Protein AF-A0A9X3KTQ0-F1 (afdb_monomer_lite)

Radius of gyration: 28.15 Å; chains: 1; bounding box: 72×43×71 Å

pLDDT: mean 83.78, std 11.02, range [51.75, 97.25]

Sequence (301 aa):
MWFRATLFSMAGVVTALLAVALSPYIPQELPTKIGADAVDKILGIIASSMLTVTTFSLSTMVSAYSAATTNVTPRATKLVMEDSTTQNVLATFVGSFLFSLVGIIALTTGAYGDRGRLILFVVTIGVIVLIIVTLLRWIDHLSRLGRVTETTERVERTTVEALTAWVETPNLGGHRLLEGDPRLGEPNAPIHQNEVGYVQHVDATLLSEIAEEFDFDIFIVAIAGKLVAPNTPLAWVNGEVHDNVYERIASAFTIGNVRSFDQDPRFGAAVLSEIASRALSPAINDPGTAIDVISRAIRVL

Secondary structure (DSSP, 8-state):
-HHHHHHHHHHHHHHHHHHHHHGGGS-TTS-TTS-HHHHHHHHHHHHHHHHHHHHHHHHHHHHHHHHHHHHS-HHHHHHHHT-HHHHHHHHHHHHHHHHHHHHHHHHHTTTTHHHHHHHHHHHHHHHHHHHHHHHHHHHHHHHHTT-HHHHHHHHHHHHHHHHHHHHHSGGGGSPPPPTT-GGGSSSEEEE--S--EEEEEE-HHHHHHHHHHHT--EEE---TT-EE-TTS-SEEEEB---HHHHHHHHHTEEEESS--SSS-HHHHHHHHHHHHHHHTSTTT--HHHHHHHHHHHHHH-

InterPro domains:
  IPR018723 Protein of unknown function DUF2254, membrane [PF10011] (1-301)

Foldseek 3Di:
DVPVLVVLLVVLVVLLVVLLVCLVVDDPPPPLPPDLVPLLVLLVVLLVVLVVVLVVLVVLLVVLLVLLVQLAPPVLSVLLVPDPLSSVLSSLSSSSNSSSVSNNVCSVVCSQPSSSSVSSVVVSVVSVVVNVVSVVSSVVVSVVRNPLVVSLVSLLVLLLQLVVCCVVCPPVVDDDDDDVDVLPDPPKDFQFDADWAFFAAAQVVLVVVLCVVVVKDKAAPHFQGDTGHRPRGRIIIRDDDDPVSSVSNNVSTDGDRDGDSNNCSVVSLVSLVRSLVSCCDPVNNHNVSNVVSVVSVVVSD

Organism: NCBI:txid1183413

Structure (mmCIF, N/CA/C/O backbone):
data_AF-A0A9X3KTQ0-F1
#
_entry.id   AF-A0A9X3KTQ0-F1
#
loop_
_atom_site.group_PDB
_atom_site.id
_atom_site.type_symbol
_atom_site.label_atom_id
_atom_site.label_alt_id
_atom_site.label_comp_id
_atom_site.label_asym_id
_atom_site.label_entity_id
_atom_site.label_seq_id
_atom_site.pdbx_PDB_ins_code
_atom_site.Cartn_x
_atom_site.Cartn_y
_atom_site.Cartn_z
_atom_site.occupancy
_atom_site.B_iso_or_equiv
_atom_site.auth_seq_id
_atom_site.auth_comp_id
_atom_site.auth_asym_id
_atom_site.auth_atom_id
_atom_site.pdbx_PDB_model_num
ATOM 1 N N . MET A 1 1 ? -6.094 8.539 4.943 1.00 51.75 1 MET A N 1
ATOM 2 C CA . MET A 1 1 ? -6.150 8.350 6.411 1.00 51.75 1 MET A CA 1
ATOM 3 C C . MET A 1 1 ? -7.254 9.194 7.048 1.00 51.75 1 MET A C 1
ATOM 5 O O . MET A 1 1 ? -8.274 8.639 7.426 1.00 51.75 1 MET A O 1
ATOM 9 N N . TRP A 1 2 ? -7.132 10.524 7.088 1.00 59.97 2 TRP A N 1
ATOM 10 C CA . TRP A 1 2 ? -8.090 11.397 7.791 1.00 59.97 2 TRP A CA 1
ATOM 11 C C . TRP A 1 2 ? -9.484 11.477 7.159 1.00 59.97 2 TRP A C 1
ATOM 13 O O . TRP A 1 2 ? -10.463 11.587 7.878 1.00 59.97 2 TRP A O 1
ATOM 23 N N . PHE A 1 3 ? -9.607 11.335 5.837 1.00 63.97 3 PHE A N 1
ATOM 24 C CA . PHE A 1 3 ? -10.897 11.478 5.152 1.00 63.97 3 PHE A CA 1
ATOM 25 C C . PHE A 1 3 ? -11.965 10.470 5.617 1.00 63.97 3 PHE A C 1
ATOM 27 O O . PHE A 1 3 ? -13.070 10.867 5.976 1.00 63.97 3 PHE A O 1
ATOM 34 N N . ARG A 1 4 ? -11.632 9.170 5.678 1.00 65.56 4 ARG A N 1
ATOM 35 C CA . ARG A 1 4 ? -12.569 8.126 6.141 1.00 65.56 4 ARG A CA 1
ATOM 36 C C . ARG A 1 4 ? -12.898 8.284 7.625 1.00 65.56 4 ARG A C 1
ATOM 38 O O . ARG A 1 4 ? -14.057 8.155 8.006 1.00 65.56 4 ARG A O 1
ATOM 45 N N . ALA A 1 5 ? -11.900 8.617 8.446 1.00 65.31 5 ALA A N 1
ATOM 46 C CA . ALA A 1 5 ? -12.102 8.835 9.874 1.00 65.31 5 ALA A CA 1
ATOM 47 C C . ALA A 1 5 ? -13.020 10.031 10.160 1.00 65.31 5 ALA A C 1
ATOM 49 O O . ALA A 1 5 ? -13.936 9.930 10.980 1.00 65.31 5 ALA A O 1
ATOM 50 N N . THR A 1 6 ? -12.831 11.126 9.425 1.00 71.75 6 THR A N 1
ATOM 51 C CA . THR A 1 6 ? -13.713 12.292 9.467 1.00 71.75 6 THR A CA 1
ATOM 52 C C . THR A 1 6 ? -15.115 11.941 8.980 1.00 71.75 6 THR A C 1
ATOM 54 O O . THR A 1 6 ? -16.079 12.346 9.617 1.00 71.75 6 THR A O 1
ATOM 57 N N . LEU A 1 7 ? -15.259 11.136 7.920 1.00 75.88 7 LEU A N 1
ATOM 58 C CA . LEU A 1 7 ? -16.566 10.733 7.391 1.00 75.88 7 LEU A CA 1
ATOM 59 C C . LEU A 1 7 ? -17.387 9.922 8.407 1.00 75.88 7 LEU A C 1
ATOM 61 O O . LEU A 1 7 ? -18.551 10.240 8.637 1.00 75.88 7 LEU A O 1
ATOM 65 N N . PHE A 1 8 ? -16.789 8.920 9.057 1.00 68.94 8 PHE A N 1
ATOM 66 C CA . PHE A 1 8 ? -17.471 8.129 10.093 1.00 68.94 8 PHE A CA 1
ATOM 67 C C . PHE A 1 8 ? -17.773 8.945 11.353 1.00 68.94 8 PHE A C 1
ATOM 69 O O . PHE A 1 8 ? -18.857 8.826 11.924 1.00 68.94 8 PHE A O 1
ATOM 76 N N . SER A 1 9 ? -16.851 9.820 11.758 1.00 70.06 9 SER A N 1
ATOM 77 C CA . SER A 1 9 ? -17.078 10.748 12.871 1.00 70.06 9 SER A CA 1
ATOM 78 C C . SER A 1 9 ? -18.250 11.686 12.579 1.00 70.06 9 SER A C 1
ATOM 80 O O . SER A 1 9 ? -19.134 11.876 13.413 1.00 70.06 9 SER A O 1
ATOM 82 N N . MET A 1 10 ? -18.299 12.213 11.356 1.00 78.06 10 MET A N 1
ATOM 83 C CA . MET A 1 10 ? -19.380 13.063 10.879 1.00 78.06 10 MET A CA 1
ATOM 84 C C . MET A 1 10 ? -20.697 12.289 10.788 1.00 78.06 10 MET A C 1
ATOM 86 O O . MET A 1 10 ? -21.726 12.826 11.176 1.00 78.06 10 MET A O 1
ATOM 90 N N . ALA A 1 11 ? -20.683 11.015 10.383 1.00 77.44 11 ALA A N 1
ATOM 91 C CA . ALA A 1 11 ? -21.868 10.157 10.404 1.00 77.44 11 ALA A CA 1
ATOM 92 C C . ALA A 1 11 ? -22.425 9.962 11.826 1.00 77.44 11 ALA A C 1
ATOM 94 O O . ALA A 1 11 ? -23.640 10.005 12.012 1.00 77.44 11 ALA A O 1
ATOM 95 N N . GLY A 1 12 ? -21.565 9.819 12.841 1.00 71.69 12 GLY A N 1
ATOM 96 C CA . GLY A 1 12 ? -21.983 9.775 14.248 1.00 71.69 12 GLY A CA 1
ATOM 97 C C . GLY A 1 12 ? -22.672 11.068 14.699 1.00 71.69 12 GLY A C 1
ATOM 98 O O . GLY A 1 12 ? -23.753 11.026 15.290 1.00 71.69 12 GLY A O 1
ATOM 99 N N . VAL A 1 13 ? -22.100 12.222 14.343 1.00 75.38 13 VAL A N 1
ATOM 100 C CA . VAL A 1 13 ? -22.697 13.544 14.612 1.00 75.38 13 VAL A CA 1
ATOM 101 C C . VAL A 1 13 ? -24.029 13.712 13.877 1.00 75.38 13 VAL A C 1
ATOM 103 O O . VAL A 1 13 ? -25.019 14.121 14.479 1.00 75.38 13 VAL A O 1
ATOM 106 N N . VAL A 1 14 ? -24.084 13.349 12.595 1.00 81.44 14 VAL A N 1
ATOM 107 C CA . VAL A 1 14 ? -25.306 13.391 11.779 1.00 81.44 14 VAL A CA 1
ATOM 108 C C . VAL A 1 14 ? -26.381 12.488 12.373 1.00 81.44 14 VAL A C 1
ATOM 110 O O . VAL A 1 14 ? -27.530 12.902 12.452 1.00 81.44 14 VAL A O 1
ATOM 113 N N . THR A 1 15 ? -26.025 11.298 12.855 1.00 75.19 15 THR A N 1
ATOM 114 C CA . THR A 1 15 ? -26.971 10.374 13.500 1.00 75.19 15 THR A CA 1
ATOM 115 C C . THR A 1 15 ? -27.573 10.987 14.767 1.00 75.19 15 THR A C 1
ATOM 117 O O . THR A 1 15 ? -28.784 10.904 14.966 1.00 75.19 15 THR A O 1
ATOM 120 N N . ALA A 1 16 ? -26.765 11.666 15.592 1.00 69.94 16 ALA A N 1
ATOM 121 C CA . ALA A 1 16 ? -27.270 12.406 16.750 1.00 69.94 16 ALA A CA 1
ATOM 122 C C . ALA A 1 16 ? -28.214 13.548 16.324 1.00 69.94 16 ALA A C 1
ATOM 124 O O . ALA A 1 16 ? -29.327 13.667 16.826 1.00 69.94 16 ALA A O 1
ATOM 125 N N . LEU A 1 17 ? -27.823 14.362 15.345 1.00 76.06 17 LEU A N 1
ATOM 126 C CA . LEU A 1 17 ? -28.655 15.478 14.879 1.00 76.06 17 LEU A CA 1
ATOM 127 C C . LEU A 1 17 ? -29.957 15.010 14.206 1.00 76.06 17 LEU A C 1
ATOM 129 O O . LEU A 1 17 ? -31.007 15.621 14.398 1.00 76.06 17 LEU A O 1
ATOM 133 N N . LEU A 1 18 ? -29.924 13.900 13.467 1.00 77.00 18 LEU A N 1
ATOM 134 C CA . LEU A 1 18 ? -31.110 13.288 12.867 1.00 77.00 18 LEU A CA 1
ATOM 135 C C . LEU A 1 18 ? -32.093 12.799 13.930 1.00 77.00 18 LEU A C 1
ATOM 137 O O . LEU A 1 18 ? -33.297 12.965 13.752 1.00 77.00 18 LEU A O 1
ATOM 141 N N . ALA A 1 19 ? -31.609 12.258 15.049 1.00 70.38 19 ALA A N 1
ATOM 142 C CA . ALA A 1 19 ? -32.474 11.875 16.160 1.00 70.38 19 ALA A CA 1
ATOM 143 C C . ALA A 1 19 ? -33.221 13.088 16.756 1.00 70.38 19 ALA A C 1
ATOM 145 O O . ALA A 1 19 ? -34.379 12.958 17.153 1.00 70.38 19 ALA A O 1
ATOM 146 N N . VAL A 1 20 ? -32.613 14.282 16.752 1.00 68.12 20 VAL A N 1
ATOM 147 C CA . VAL A 1 20 ? -33.306 15.534 17.113 1.00 68.12 20 VAL A CA 1
ATOM 148 C C . VAL A 1 20 ? -34.370 15.882 16.066 1.00 68.12 20 VAL A C 1
ATOM 150 O O . VAL A 1 20 ? -35.518 16.150 16.416 1.00 68.12 20 VAL A O 1
ATOM 153 N N . ALA A 1 21 ? -34.018 15.829 14.779 1.00 73.75 21 ALA A N 1
ATOM 154 C CA . ALA A 1 21 ? -34.906 16.215 13.679 1.00 73.75 21 ALA A CA 1
ATOM 155 C C . ALA A 1 21 ? -36.113 15.275 13.483 1.00 73.75 21 ALA A C 1
ATOM 157 O O . ALA A 1 21 ? -37.181 15.724 13.071 1.00 73.75 21 ALA A O 1
ATOM 158 N N . LEU A 1 22 ? -35.962 13.980 13.780 1.00 72.88 22 LEU A N 1
ATOM 159 C CA . LEU A 1 22 ? -37.006 12.954 13.640 1.00 72.88 22 LEU A CA 1
ATOM 160 C C . LEU A 1 22 ? -37.952 12.870 14.851 1.00 72.88 22 LEU A C 1
ATOM 162 O O . LEU A 1 22 ? -39.021 12.269 14.746 1.00 72.88 22 LEU A O 1
ATOM 166 N N . SER A 1 23 ? -37.603 13.512 15.972 1.00 67.94 23 SER A N 1
ATOM 167 C CA . SER A 1 23 ? -38.414 13.577 17.201 1.00 67.94 23 SER A CA 1
ATOM 168 C C . SER A 1 23 ? -39.903 13.949 16.982 1.00 67.94 23 SER A C 1
ATOM 170 O O . SER A 1 23 ? -40.767 13.317 17.601 1.00 67.94 23 SER A O 1
ATOM 172 N N . PRO A 1 24 ? -40.270 14.892 16.082 1.00 70.25 24 PRO A N 1
ATOM 173 C CA . PRO A 1 24 ? -41.666 15.300 15.877 1.00 70.25 24 PRO A CA 1
ATOM 174 C C . PRO A 1 24 ? -42.575 14.227 15.257 1.00 70.25 24 PRO A C 1
ATOM 176 O O . PRO A 1 24 ? -43.785 14.264 15.479 1.00 70.25 24 PRO A O 1
ATOM 179 N N . TYR A 1 25 ? -42.015 13.274 14.504 1.00 71.56 25 TYR A N 1
ATOM 180 C CA . TYR A 1 25 ? -42.774 12.289 13.718 1.00 71.56 25 TYR A CA 1
ATOM 181 C C . TYR A 1 25 ? -43.171 11.030 14.508 1.00 71.56 25 TYR A C 1
ATOM 183 O O . TYR A 1 25 ? -43.823 10.140 13.964 1.00 71.56 25 TYR A O 1
ATOM 191 N N . ILE A 1 26 ? -42.793 10.932 15.787 1.00 63.41 26 ILE A N 1
ATOM 192 C CA . ILE A 1 26 ? -43.015 9.730 16.603 1.00 63.41 26 ILE A CA 1
ATOM 193 C C . ILE A 1 26 ? -44.370 9.788 17.338 1.00 63.41 26 ILE A C 1
ATOM 195 O O . ILE A 1 26 ? -44.669 10.825 17.950 1.00 63.41 26 ILE A O 1
ATOM 199 N N . PRO A 1 27 ? -45.166 8.692 17.334 1.00 63.12 27 PRO A N 1
ATOM 200 C CA . PRO A 1 27 ? -46.439 8.587 18.055 1.00 63.12 27 PRO A CA 1
ATOM 201 C C . PRO A 1 27 ? -46.310 8.832 19.567 1.00 63.12 27 PRO A C 1
ATOM 203 O O . PRO A 1 27 ? -45.312 8.467 20.186 1.00 63.12 27 PRO A O 1
ATOM 206 N N . GLN A 1 28 ? -47.341 9.423 20.177 1.00 57.09 28 GLN A N 1
ATOM 207 C CA . GLN A 1 28 ? -47.334 9.866 21.582 1.00 57.09 28 GLN A CA 1
ATOM 208 C C . GLN A 1 28 ? -47.451 8.733 22.624 1.00 57.09 28 GLN A C 1
ATOM 210 O O . GLN A 1 28 ? -47.296 8.999 23.811 1.00 57.09 28 GLN A O 1
ATOM 215 N N . GLU A 1 29 ? -47.696 7.486 22.210 1.00 58.72 29 GLU A N 1
ATOM 216 C CA . GLU A 1 29 ? -48.033 6.374 23.121 1.00 58.72 29 GLU A CA 1
ATOM 217 C C . GLU A 1 29 ? -46.827 5.585 23.665 1.00 58.72 29 GLU A C 1
ATOM 219 O O . GLU A 1 29 ? -46.990 4.629 24.423 1.00 58.72 29 GLU A O 1
ATOM 224 N N . LEU A 1 30 ? -45.598 5.969 23.309 1.00 58.94 30 LEU A N 1
ATOM 225 C CA . LEU A 1 30 ? -44.395 5.301 23.811 1.00 58.94 30 LEU A CA 1
ATOM 226 C C . LEU A 1 30 ? -44.037 5.770 25.235 1.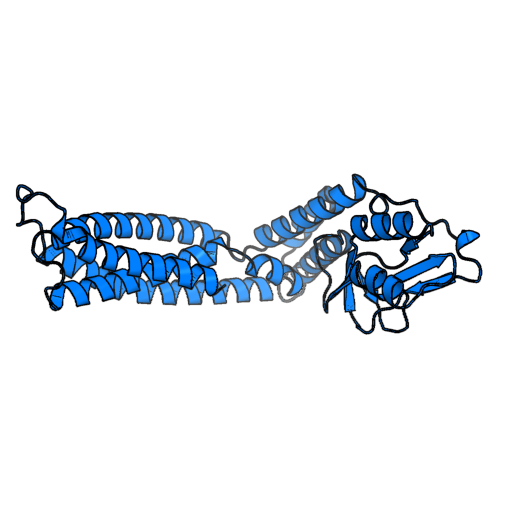00 58.94 30 LEU A C 1
ATOM 228 O O . LEU A 1 30 ? -44.129 6.966 25.520 1.00 58.94 30 LEU A O 1
ATOM 232 N N . PRO A 1 31 ? -43.584 4.871 26.136 1.00 54.84 31 PRO A N 1
ATOM 233 C CA . PRO A 1 31 ? -43.307 5.215 27.529 1.00 54.84 31 PRO A CA 1
ATOM 234 C C . PRO A 1 31 ? -42.218 6.296 27.648 1.00 54.84 31 PRO A C 1
ATOM 236 O O . PRO A 1 31 ? -41.025 6.030 27.521 1.00 54.84 31 PRO A O 1
ATOM 239 N N . THR A 1 32 ? -42.629 7.524 27.957 1.00 55.03 32 THR A N 1
ATOM 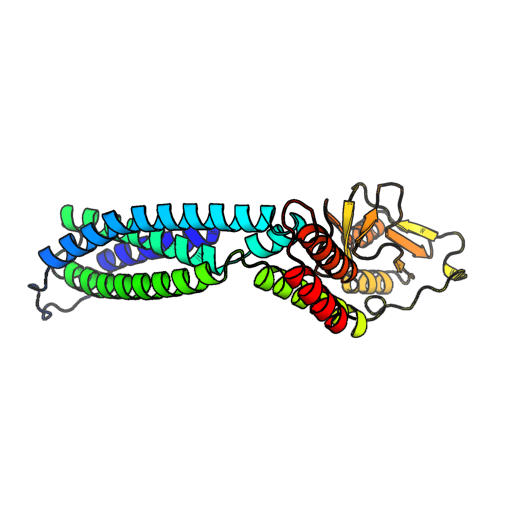240 C CA . THR A 1 32 ? -41.786 8.730 28.080 1.00 55.03 32 THR A CA 1
ATOM 241 C C . THR A 1 32 ? -40.874 8.745 29.312 1.00 55.03 32 THR A C 1
ATOM 243 O O . THR A 1 32 ? -40.026 9.621 29.447 1.00 55.03 32 THR A O 1
ATOM 246 N N . LYS A 1 33 ? -40.998 7.761 30.213 1.00 55.44 33 LYS A N 1
ATOM 247 C CA . LYS A 1 33 ? -40.193 7.649 31.444 1.00 55.44 33 LYS A CA 1
ATOM 248 C C . LYS A 1 33 ? -38.932 6.789 31.316 1.00 55.44 33 LYS A C 1
ATOM 250 O O . LYS A 1 33 ? -38.277 6.526 32.324 1.00 55.44 33 LYS A O 1
ATOM 255 N N . ILE A 1 34 ? -38.565 6.341 30.116 1.00 57.19 34 ILE A N 1
ATOM 256 C CA . ILE A 1 34 ? -37.346 5.543 29.943 1.00 57.19 34 ILE A CA 1
ATOM 257 C C . ILE A 1 34 ? -36.114 6.459 30.010 1.00 57.19 34 ILE A C 1
ATOM 259 O O . ILE A 1 34 ? -35.699 7.068 29.031 1.00 57.19 34 ILE A O 1
ATOM 263 N N . GLY A 1 35 ? -35.525 6.531 31.206 1.00 59.94 35 GLY A N 1
ATOM 264 C CA . GLY A 1 35 ? -34.074 6.540 31.385 1.00 59.94 35 GLY A CA 1
ATOM 265 C C . GLY A 1 35 ? -33.290 7.768 30.923 1.00 59.94 35 GLY A C 1
ATOM 266 O O . GLY A 1 35 ? -32.121 7.596 30.606 1.00 59.94 35 GLY A O 1
ATOM 267 N N . ALA A 1 36 ? -33.852 8.982 30.912 1.00 64.00 36 ALA A N 1
ATOM 268 C CA . ALA A 1 36 ? -33.088 10.203 30.597 1.00 64.00 36 ALA A CA 1
ATOM 269 C C . ALA A 1 36 ? -31.791 10.313 31.430 1.00 64.00 36 ALA A C 1
ATOM 271 O O . ALA A 1 36 ? -30.711 10.505 30.876 1.00 64.00 36 ALA A O 1
ATOM 272 N N . ASP A 1 37 ? -31.893 10.055 32.738 1.00 70.50 37 ASP A N 1
ATOM 273 C CA . ASP A 1 37 ? -30.747 10.029 33.657 1.00 70.50 37 ASP A CA 1
ATOM 274 C C . ASP A 1 37 ? -29.777 8.873 33.372 1.00 70.50 37 ASP A C 1
ATOM 276 O O . ASP A 1 37 ? -28.591 8.955 33.685 1.00 70.50 37 ASP A O 1
ATOM 280 N N . ALA A 1 38 ? -30.268 7.768 32.805 1.00 79.25 38 ALA A N 1
ATOM 281 C CA . ALA A 1 38 ? -29.432 6.636 32.422 1.00 79.25 38 ALA A CA 1
ATOM 282 C C . ALA A 1 38 ? -28.668 6.931 31.123 1.00 79.25 38 ALA A C 1
ATOM 284 O O . ALA A 1 38 ? -27.477 6.646 31.054 1.00 79.25 38 ALA A O 1
ATOM 285 N N . VAL A 1 39 ? -29.322 7.541 30.126 1.00 81.94 39 VAL A N 1
ATOM 286 C CA . VAL A 1 39 ? -28.696 7.957 28.860 1.00 81.94 39 VAL A CA 1
ATOM 287 C C . VAL A 1 39 ? -27.581 8.957 29.128 1.00 81.94 39 VAL A C 1
ATOM 289 O O . VAL A 1 39 ? -26.474 8.752 28.645 1.00 81.94 39 VAL A O 1
ATOM 292 N N . ASP A 1 40 ? -27.846 9.996 29.921 1.00 83.62 40 ASP A N 1
ATOM 293 C CA . ASP A 1 40 ? -26.855 11.030 30.232 1.00 83.62 40 ASP A CA 1
ATOM 294 C C . ASP A 1 40 ? -25.602 10.435 30.898 1.00 83.62 40 ASP A C 1
ATOM 296 O O . ASP A 1 40 ? -24.479 10.631 30.429 1.00 83.62 40 ASP A O 1
ATOM 300 N N . LYS A 1 41 ? -25.793 9.578 31.912 1.00 87.19 41 LYS A N 1
ATOM 301 C CA . LYS A 1 41 ? -24.690 8.850 32.563 1.00 87.19 41 LYS A CA 1
ATOM 302 C C . LYS A 1 41 ? -23.912 7.975 31.583 1.00 87.19 41 LYS A C 1
ATOM 304 O O . LYS A 1 41 ? -22.683 7.973 31.612 1.00 87.19 41 LYS A O 1
ATOM 309 N N . ILE A 1 42 ? -24.605 7.230 30.723 1.00 90.06 42 ILE A N 1
ATOM 310 C CA . ILE A 1 42 ? -23.973 6.350 29.735 1.00 90.06 42 ILE A CA 1
ATOM 311 C C . ILE A 1 42 ? -23.166 7.168 28.722 1.00 90.06 42 ILE A C 1
ATOM 313 O O . ILE A 1 42 ? -22.007 6.842 28.472 1.00 90.06 42 ILE A O 1
ATOM 317 N N . LEU A 1 43 ? -23.734 8.244 28.169 1.00 89.50 43 LEU A N 1
ATOM 318 C CA . LEU A 1 43 ? -23.022 9.126 27.245 1.00 89.50 43 LEU A CA 1
ATOM 319 C C . LEU A 1 43 ? -21.801 9.757 27.923 1.00 89.50 43 LEU A C 1
ATOM 321 O O . LEU A 1 43 ? -20.743 9.817 27.306 1.00 89.50 43 LEU A O 1
ATOM 325 N N . GLY A 1 44 ? -21.896 10.150 29.198 1.00 90.25 44 GLY A N 1
ATOM 326 C CA . GLY A 1 44 ? -20.754 10.647 29.973 1.00 90.25 44 GLY A CA 1
ATOM 327 C C . GLY A 1 44 ? -19.630 9.613 30.134 1.00 90.25 44 GLY A C 1
ATOM 328 O O . GLY A 1 44 ? -18.447 9.935 29.973 1.00 90.25 44 GLY A O 1
ATOM 329 N N . ILE A 1 45 ? -19.981 8.347 30.386 1.00 92.19 45 ILE A N 1
ATOM 330 C CA . ILE A 1 45 ? -19.013 7.239 30.445 1.00 92.19 45 ILE A CA 1
ATOM 331 C C . ILE A 1 45 ? -18.358 7.024 29.075 1.00 92.19 45 ILE A C 1
ATOM 333 O O . ILE A 1 45 ? -17.139 6.874 28.997 1.00 92.19 45 ILE A O 1
ATOM 337 N N . ILE A 1 46 ? -19.128 7.046 27.984 1.00 92.00 46 ILE A N 1
ATOM 338 C CA . ILE A 1 46 ? -18.585 6.891 26.626 1.00 92.00 46 ILE A CA 1
ATOM 339 C C . ILE A 1 46 ? -17.665 8.072 26.284 1.00 92.00 46 ILE A C 1
ATOM 341 O O . ILE A 1 46 ? -16.541 7.852 25.843 1.00 92.00 46 ILE A O 1
ATOM 345 N N . ALA A 1 47 ? -18.078 9.313 26.549 1.00 90.38 47 ALA A N 1
ATOM 346 C CA . ALA A 1 47 ? -17.273 10.500 26.264 1.00 90.38 47 ALA A CA 1
ATOM 347 C C . ALA A 1 47 ? -15.930 10.490 27.020 1.00 90.38 47 ALA A C 1
ATOM 349 O O . ALA A 1 47 ? -14.880 10.753 26.438 1.00 90.38 47 ALA A O 1
ATOM 350 N N . SER A 1 48 ? -15.930 10.140 28.307 1.00 91.31 48 SER A N 1
ATOM 351 C CA . SER A 1 48 ? -14.686 10.071 29.088 1.00 91.31 48 SER A CA 1
ATOM 352 C C . SER A 1 48 ? -13.788 8.900 28.670 1.00 91.31 48 SER A C 1
ATOM 354 O O . SER A 1 48 ? -12.586 9.081 28.484 1.00 91.31 48 SER A O 1
ATOM 356 N N . SER A 1 49 ? -14.357 7.708 28.467 1.00 93.38 49 SER A N 1
ATOM 357 C CA . SER A 1 49 ? -13.582 6.504 28.139 1.00 93.38 49 SER A CA 1
ATOM 358 C C . SER A 1 49 ? -13.046 6.491 26.705 1.00 93.38 49 SER A C 1
ATOM 360 O O . SER A 1 49 ? -11.902 6.088 26.488 1.00 93.38 49 SER A O 1
ATOM 362 N N . MET A 1 50 ? -13.821 6.950 25.716 1.00 90.88 50 MET A N 1
ATOM 363 C CA . MET A 1 50 ? -13.437 6.847 24.304 1.00 90.88 50 MET A CA 1
ATOM 364 C C . MET A 1 50 ? -12.248 7.731 23.948 1.00 90.88 50 MET A C 1
ATOM 366 O O . MET A 1 50 ? -11.435 7.331 23.114 1.00 90.88 50 MET A O 1
ATOM 370 N N . LEU A 1 51 ? -12.074 8.882 24.604 1.00 86.38 51 LEU A N 1
ATOM 371 C CA . LEU A 1 51 ? -10.885 9.710 24.402 1.00 86.38 51 LEU A CA 1
ATOM 372 C C . LEU A 1 51 ? -9.614 8.991 24.886 1.00 86.38 51 LEU A C 1
ATOM 374 O O . LEU A 1 51 ? -8.601 8.963 24.181 1.00 86.38 51 LEU A O 1
ATOM 378 N N . THR A 1 52 ? -9.682 8.342 26.054 1.00 89.88 52 THR A N 1
ATOM 379 C CA . THR A 1 52 ? -8.585 7.527 26.593 1.00 89.88 52 THR A CA 1
ATOM 380 C C . THR A 1 52 ? -8.293 6.321 25.702 1.00 89.88 52 THR A C 1
ATOM 382 O O . THR A 1 52 ? -7.137 6.102 25.344 1.00 89.88 52 THR A O 1
ATOM 385 N N . VAL A 1 53 ? -9.320 5.573 25.282 1.00 89.69 53 VAL A N 1
ATOM 386 C CA . VAL A 1 53 ? -9.166 4.403 24.397 1.00 89.69 53 VAL A CA 1
ATOM 387 C C . VAL A 1 53 ? -8.592 4.807 23.039 1.00 89.69 53 VAL A C 1
ATOM 389 O O . VAL A 1 53 ? -7.711 4.120 22.525 1.00 89.69 53 VAL A O 1
ATOM 392 N N . THR A 1 54 ? -9.021 5.940 22.478 1.00 88.62 54 THR A N 1
ATOM 393 C CA . THR A 1 54 ? -8.464 6.491 21.232 1.00 88.62 54 THR A CA 1
ATOM 394 C C . THR A 1 54 ? -6.984 6.819 21.395 1.00 88.62 54 THR A C 1
ATOM 396 O O . THR A 1 54 ? -6.172 6.428 20.559 1.00 88.62 54 THR A O 1
ATOM 399 N N . THR A 1 55 ? -6.620 7.500 22.485 1.00 87.94 55 THR A N 1
ATOM 400 C CA . THR A 1 55 ? -5.230 7.890 22.765 1.00 87.94 55 THR A CA 1
ATOM 401 C C . THR A 1 55 ? -4.338 6.665 22.949 1.00 87.94 55 THR A C 1
ATOM 403 O O . THR A 1 55 ? -3.270 6.581 22.342 1.00 87.94 55 THR A O 1
ATOM 406 N N . PHE A 1 56 ? -4.796 5.685 23.734 1.00 88.69 56 PHE A N 1
ATOM 407 C CA . PHE A 1 56 ? -4.118 4.402 23.896 1.00 88.69 56 PHE A CA 1
ATOM 408 C C . PHE A 1 56 ? -3.939 3.702 22.544 1.00 88.69 56 PHE A C 1
ATOM 410 O O . PHE A 1 56 ? -2.821 3.353 22.188 1.00 88.69 56 PHE A O 1
ATOM 417 N N . SER A 1 57 ? -5.005 3.585 21.750 1.00 87.31 57 SER A N 1
ATOM 418 C CA . SER A 1 57 ? -4.977 2.905 20.449 1.00 87.31 57 SER A CA 1
ATOM 419 C C . SER A 1 57 ? -4.032 3.579 19.452 1.00 87.31 57 SER A C 1
ATOM 421 O O . SER A 1 57 ? -3.283 2.895 18.756 1.00 87.31 57 SER A O 1
ATOM 423 N N . LEU A 1 58 ? -4.014 4.916 19.405 1.00 84.38 58 LEU A N 1
ATOM 424 C CA . LEU A 1 58 ? -3.081 5.669 18.567 1.00 84.38 58 LEU A CA 1
ATOM 425 C C . LEU A 1 58 ? -1.630 5.445 19.013 1.00 84.38 58 LEU A C 1
ATOM 427 O O . LEU A 1 58 ? -0.768 5.197 18.174 1.00 84.38 58 LEU A O 1
ATOM 431 N N . SER A 1 59 ? -1.371 5.480 20.323 1.00 83.94 59 SER A N 1
ATOM 432 C CA . SER A 1 59 ? -0.047 5.199 20.885 1.00 83.94 59 SER A CA 1
ATOM 433 C C . SER A 1 59 ? 0.421 3.783 20.534 1.00 83.94 59 SER A C 1
ATOM 435 O O . SER A 1 59 ? 1.509 3.612 19.988 1.00 83.94 59 SER A O 1
ATOM 437 N N . THR A 1 60 ? -0.430 2.769 20.738 1.00 82.75 60 THR A N 1
ATOM 438 C CA . THR A 1 60 ? -0.108 1.376 20.400 1.00 82.75 60 THR A CA 1
ATOM 439 C C . THR A 1 60 ? 0.155 1.196 18.907 1.00 82.75 60 THR A C 1
ATOM 441 O O . THR A 1 60 ? 1.096 0.497 18.545 1.00 82.75 60 THR A O 1
ATOM 444 N N . MET A 1 61 ? -0.609 1.857 18.033 1.00 79.88 61 MET A N 1
ATOM 445 C CA . MET A 1 61 ? -0.359 1.834 16.589 1.00 79.88 61 MET A CA 1
ATOM 446 C C . MET A 1 61 ? 1.015 2.409 16.237 1.00 79.88 61 MET A C 1
ATOM 448 O O . MET A 1 61 ? 1.767 1.788 15.490 1.00 79.88 61 MET A O 1
ATOM 452 N N . VAL A 1 62 ? 1.364 3.575 16.788 1.00 79.50 62 VAL A N 1
ATOM 453 C CA . VAL A 1 62 ? 2.675 4.200 16.560 1.00 79.50 62 VAL A CA 1
ATOM 454 C C . VAL A 1 62 ? 3.795 3.289 17.066 1.00 79.50 62 VAL A C 1
ATOM 456 O O . VAL A 1 62 ? 4.785 3.091 16.361 1.00 79.50 62 VAL A O 1
ATOM 459 N N . SER A 1 63 ? 3.631 2.674 18.241 1.00 77.56 63 SER A N 1
ATOM 460 C CA . SER A 1 63 ? 4.579 1.684 18.762 1.00 77.56 63 SER A CA 1
ATOM 461 C C . SER A 1 63 ? 4.698 0.456 17.856 1.00 77.56 63 SER A C 1
ATOM 463 O O . SER A 1 63 ? 5.813 0.011 17.598 1.00 77.56 63 SER A O 1
ATOM 465 N N . ALA A 1 64 ? 3.590 -0.065 17.328 1.00 75.31 64 ALA A N 1
ATOM 466 C CA . ALA A 1 64 ? 3.592 -1.218 16.433 1.00 75.31 64 ALA A CA 1
ATOM 467 C C . ALA A 1 64 ? 4.254 -0.903 15.081 1.00 75.31 64 ALA A C 1
ATOM 469 O O . ALA A 1 64 ? 5.056 -1.696 14.594 1.00 75.31 64 ALA A O 1
ATOM 470 N N . TYR A 1 65 ? 4.005 0.275 14.499 1.00 74.75 65 TYR A N 1
ATOM 471 C CA . TYR A 1 65 ? 4.703 0.729 13.289 1.00 74.75 65 TYR A CA 1
ATOM 472 C C . TYR A 1 65 ? 6.192 0.981 13.533 1.00 74.75 65 TYR A C 1
ATOM 474 O O . TYR A 1 65 ? 7.021 0.663 12.679 1.00 74.75 65 TYR A O 1
ATOM 482 N N . SER A 1 66 ? 6.553 1.502 14.706 1.00 73.81 66 SER A N 1
ATOM 483 C CA . SER A 1 66 ? 7.952 1.658 15.111 1.00 73.81 66 SER A CA 1
ATOM 484 C C . SER A 1 66 ? 8.648 0.299 15.258 1.00 73.81 66 SER A C 1
ATOM 486 O O . SER A 1 66 ? 9.738 0.097 14.719 1.00 73.81 66 SER A O 1
ATOM 488 N N . ALA A 1 67 ? 7.986 -0.675 15.890 1.00 71.06 67 ALA A N 1
ATOM 489 C CA . ALA A 1 67 ? 8.477 -2.045 16.003 1.00 71.06 67 ALA A CA 1
ATOM 490 C C . ALA A 1 67 ? 8.623 -2.707 14.625 1.00 71.06 67 ALA A C 1
ATOM 492 O O . ALA A 1 67 ? 9.665 -3.292 14.344 1.00 71.06 67 ALA A O 1
ATOM 493 N N . ALA A 1 68 ? 7.643 -2.541 13.731 1.00 67.25 68 ALA A N 1
ATOM 494 C CA . ALA A 1 68 ? 7.729 -3.019 12.353 1.00 67.25 68 ALA A CA 1
ATOM 495 C C . ALA A 1 68 ? 8.885 -2.360 11.586 1.00 67.25 68 ALA A C 1
ATOM 497 O O . ALA A 1 68 ? 9.598 -3.039 10.872 1.00 67.25 68 ALA A O 1
ATOM 498 N N . THR A 1 69 ? 9.145 -1.066 11.775 1.00 69.88 69 THR A N 1
ATOM 499 C CA . THR A 1 69 ? 10.284 -0.377 11.130 1.00 69.88 69 THR A CA 1
ATOM 500 C C . THR A 1 69 ? 11.638 -0.798 11.708 1.00 69.88 69 THR A C 1
ATOM 502 O O . THR A 1 69 ? 12.664 -0.715 11.038 1.00 69.88 69 THR A O 1
ATOM 505 N N . THR A 1 70 ? 11.657 -1.232 12.969 1.00 69.69 70 THR A N 1
ATOM 506 C CA . THR A 1 70 ? 12.879 -1.685 13.646 1.00 69.69 70 THR A CA 1
ATOM 507 C C . THR A 1 70 ? 13.217 -3.127 13.265 1.00 69.69 70 THR A C 1
ATOM 509 O O . THR A 1 70 ? 14.374 -3.432 12.958 1.00 69.69 70 THR A O 1
ATOM 512 N N . ASN A 1 71 ? 12.194 -3.986 13.243 1.00 63.09 71 ASN A N 1
ATOM 513 C CA . ASN A 1 71 ? 12.302 -5.426 13.004 1.00 63.09 71 ASN A CA 1
ATOM 514 C C . ASN A 1 71 ? 12.168 -5.807 11.520 1.00 63.09 71 ASN A C 1
ATOM 516 O O . ASN A 1 71 ? 12.616 -6.877 11.122 1.00 63.09 71 ASN A O 1
ATOM 520 N N . VAL A 1 72 ? 11.571 -4.942 10.699 1.00 61.91 72 VAL A N 1
ATOM 521 C CA . VAL A 1 72 ? 11.329 -5.129 9.260 1.00 61.91 72 VAL A CA 1
ATOM 522 C C . VAL A 1 72 ? 11.895 -3.929 8.493 1.00 61.91 72 VAL A C 1
ATOM 524 O O . VAL A 1 72 ? 12.238 -2.896 9.064 1.00 61.91 72 VAL A O 1
ATOM 527 N N . THR A 1 73 ? 12.074 -4.063 7.181 1.00 67.38 73 THR A N 1
ATOM 528 C CA . THR A 1 73 ? 12.704 -3.027 6.358 1.00 67.38 73 THR A CA 1
ATOM 529 C C . THR A 1 73 ? 11.741 -1.853 6.110 1.00 67.38 73 THR A C 1
ATOM 531 O O . THR A 1 73 ? 10.536 -2.070 5.954 1.00 67.38 73 THR A O 1
ATOM 534 N N . PRO A 1 74 ? 12.236 -0.601 5.985 1.00 65.88 74 PRO A N 1
ATOM 535 C CA . PRO A 1 74 ? 11.391 0.582 5.753 1.00 65.88 74 PRO A CA 1
ATOM 536 C C . PRO A 1 74 ? 10.470 0.481 4.525 1.00 65.88 74 PRO A C 1
ATOM 538 O O . PRO A 1 74 ? 9.450 1.163 4.442 1.00 65.88 74 PRO A O 1
ATOM 541 N N . ARG A 1 75 ? 10.836 -0.364 3.554 1.00 69.38 75 ARG A N 1
ATOM 542 C CA . ARG A 1 75 ? 10.067 -0.637 2.332 1.00 69.38 75 ARG A CA 1
ATOM 543 C C . ARG A 1 75 ? 8.849 -1.519 2.607 1.00 69.38 75 ARG A C 1
ATOM 545 O O . ARG A 1 75 ? 7.789 -1.258 2.051 1.00 69.38 75 ARG A O 1
ATOM 552 N N . ALA A 1 76 ? 8.975 -2.493 3.505 1.00 62.03 76 ALA A N 1
ATOM 553 C CA . ALA A 1 76 ? 7.875 -3.359 3.915 1.00 62.03 76 ALA A CA 1
ATOM 554 C C . ALA A 1 76 ? 6.886 -2.638 4.849 1.00 62.03 76 ALA A C 1
ATOM 556 O O . ALA A 1 76 ? 5.677 -2.850 4.757 1.00 62.03 76 ALA A O 1
ATOM 557 N N . THR A 1 77 ? 7.372 -1.710 5.685 1.00 66.25 77 THR A N 1
ATOM 558 C CA . THR A 1 77 ? 6.518 -0.889 6.562 1.00 66.25 77 THR A CA 1
ATOM 559 C C . THR A 1 77 ? 5.482 -0.080 5.778 1.00 66.25 77 THR A C 1
ATOM 561 O O . THR A 1 77 ? 4.358 0.081 6.250 1.00 66.25 77 THR A O 1
ATOM 564 N N . LYS A 1 78 ? 5.811 0.393 4.564 1.00 65.94 78 LYS A N 1
ATOM 565 C CA . LYS A 1 78 ? 4.856 1.134 3.717 1.00 65.94 78 LYS A CA 1
ATOM 566 C C . LYS A 1 78 ? 3.600 0.322 3.414 1.00 65.94 78 LYS A C 1
ATOM 568 O O . LYS A 1 78 ? 2.505 0.864 3.489 1.00 65.94 78 LYS A O 1
ATOM 573 N N . LEU A 1 79 ? 3.763 -0.976 3.163 1.00 60.06 79 LEU A N 1
ATOM 574 C CA . LEU A 1 79 ? 2.656 -1.891 2.910 1.00 60.06 79 LEU A CA 1
ATOM 575 C C . LEU A 1 79 ? 1.769 -2.012 4.161 1.00 60.06 79 LEU A C 1
ATOM 577 O O . LEU A 1 79 ? 0.548 -1.957 4.071 1.00 60.06 79 LEU A O 1
ATOM 581 N N . VAL A 1 80 ? 2.371 -2.089 5.351 1.00 63.84 80 VAL A N 1
ATOM 582 C CA . VAL A 1 80 ? 1.646 -2.175 6.631 1.00 63.84 80 VAL A CA 1
ATOM 583 C C . VAL A 1 80 ? 0.883 -0.879 6.957 1.00 63.84 80 VAL A C 1
ATOM 585 O O . VAL A 1 80 ? -0.231 -0.945 7.468 1.00 63.84 80 VAL A O 1
ATOM 588 N N . MET A 1 81 ? 1.421 0.298 6.615 1.00 63.72 81 MET A N 1
ATOM 589 C CA . MET A 1 81 ? 0.782 1.597 6.903 1.00 63.72 81 MET A CA 1
ATOM 590 C C . MET A 1 81 ? -0.491 1.879 6.083 1.00 63.72 81 MET A C 1
ATOM 592 O O . MET A 1 81 ? -1.253 2.784 6.428 1.00 63.72 81 MET A O 1
ATOM 596 N N . GLU A 1 82 ? -0.766 1.102 5.035 1.00 62.72 82 GLU A N 1
ATOM 597 C CA . GLU A 1 82 ? -2.008 1.201 4.254 1.00 62.72 82 GLU A CA 1
ATOM 598 C C . GLU A 1 82 ? -3.198 0.459 4.885 1.00 62.72 82 GLU A C 1
ATOM 600 O O . GLU A 1 82 ? -4.276 0.392 4.292 1.00 62.72 82 GLU A O 1
ATOM 605 N N . ASP A 1 83 ? -3.043 -0.102 6.087 1.00 68.31 83 ASP A N 1
ATOM 606 C CA . ASP A 1 83 ? -4.104 -0.877 6.723 1.00 68.31 83 ASP A CA 1
ATOM 607 C C . ASP A 1 83 ? -5.342 -0.029 7.067 1.00 68.31 83 ASP A C 1
ATOM 609 O O . ASP A 1 83 ? -5.339 0.867 7.921 1.00 68.31 83 ASP A O 1
ATOM 613 N N . SER A 1 84 ? -6.441 -0.340 6.384 1.00 67.19 84 SER A N 1
ATOM 614 C CA . SER A 1 84 ? -7.735 0.314 6.567 1.00 67.19 84 SER A CA 1
ATOM 615 C C . SER A 1 84 ? -8.454 -0.094 7.860 1.00 67.19 84 SER A C 1
ATOM 617 O O . SER A 1 84 ? -9.287 0.665 8.358 1.00 67.19 84 SER A O 1
ATOM 619 N N . THR A 1 85 ? -8.112 -1.243 8.447 1.00 74.44 85 THR A N 1
ATOM 620 C CA . THR A 1 85 ? -8.746 -1.784 9.661 1.00 74.44 85 THR A CA 1
ATOM 621 C C . THR A 1 85 ? -8.444 -0.898 10.858 1.00 74.44 85 THR A C 1
ATOM 623 O O . THR A 1 85 ? -9.349 -0.434 11.553 1.00 74.44 85 THR A O 1
ATOM 626 N N . THR A 1 86 ? -7.162 -0.585 11.034 1.00 75.81 86 THR A N 1
ATOM 627 C CA . THR A 1 86 ? -6.661 0.303 12.081 1.00 75.81 86 THR A CA 1
ATOM 628 C C . THR A 1 86 ? -7.309 1.695 12.002 1.00 75.81 86 THR A C 1
ATOM 630 O O . THR A 1 86 ? -7.706 2.274 13.016 1.00 75.81 86 THR A O 1
ATOM 633 N N . GLN A 1 87 ? -7.491 2.218 10.785 1.00 76.62 87 GLN A N 1
ATOM 634 C CA . GLN A 1 87 ? -8.132 3.518 10.558 1.00 76.62 87 GLN A CA 1
ATOM 635 C C . GLN A 1 87 ? -9.619 3.500 10.941 1.00 76.62 87 GLN A C 1
ATOM 637 O O . GLN A 1 87 ? -10.096 4.429 11.595 1.00 76.62 87 GLN A O 1
ATOM 642 N N . ASN A 1 88 ? -10.346 2.440 10.576 1.00 81.44 88 ASN A N 1
ATOM 643 C CA . ASN A 1 88 ? -11.770 2.290 10.895 1.00 81.44 88 ASN A CA 1
ATOM 644 C C . ASN A 1 88 ? -12.018 2.171 12.408 1.00 81.44 88 ASN A C 1
ATOM 646 O O . ASN A 1 88 ? -12.998 2.715 12.924 1.00 81.44 88 ASN A O 1
ATOM 650 N N . VAL A 1 89 ? -11.119 1.499 13.131 1.00 84.88 89 VAL A N 1
ATOM 651 C CA . VAL A 1 89 ? -11.190 1.370 14.592 1.00 84.88 89 VAL A CA 1
ATOM 652 C C . VAL A 1 89 ? -11.070 2.736 15.269 1.00 84.88 89 VAL A C 1
ATOM 654 O O . VAL A 1 89 ? -11.966 3.129 16.019 1.00 84.88 89 VAL A O 1
ATOM 657 N N . LEU A 1 90 ? -10.011 3.497 14.964 1.00 85.50 90 LEU A N 1
ATOM 658 C CA . LEU A 1 90 ? -9.824 4.836 15.536 1.00 85.50 90 LEU A CA 1
ATOM 659 C C . LEU A 1 90 ? -10.990 5.769 15.208 1.00 85.50 90 LEU A C 1
ATOM 661 O O . LEU A 1 90 ? -11.461 6.502 16.077 1.00 85.50 90 LEU A O 1
ATOM 665 N N . ALA A 1 91 ? -11.469 5.722 13.964 1.00 84.81 91 ALA A N 1
ATOM 666 C CA . ALA A 1 91 ? -12.606 6.514 13.517 1.00 84.81 91 ALA A CA 1
ATOM 667 C C . ALA A 1 91 ? -13.862 6.244 14.351 1.00 84.81 91 ALA A C 1
ATOM 669 O O . ALA A 1 91 ? -14.578 7.175 14.711 1.00 84.81 91 ALA A O 1
ATOM 670 N N . THR A 1 92 ? -14.112 4.979 14.688 1.00 86.69 92 THR A N 1
ATOM 671 C CA . THR A 1 92 ? -15.268 4.579 15.496 1.00 86.69 92 THR A CA 1
ATOM 672 C C . THR A 1 92 ? -15.150 5.088 16.931 1.00 86.69 92 THR A C 1
ATOM 674 O O . THR A 1 92 ? -16.142 5.558 17.487 1.00 86.69 92 THR A O 1
ATOM 677 N N . PHE A 1 93 ? -13.956 5.061 17.532 1.00 88.81 93 PHE A N 1
ATOM 678 C CA . PHE A 1 93 ? -13.747 5.585 18.887 1.00 88.81 93 PHE A CA 1
ATOM 679 C C . PHE A 1 93 ? -13.899 7.110 18.947 1.00 88.81 93 PHE A C 1
ATOM 681 O O . PHE A 1 93 ? -14.639 7.616 19.792 1.00 88.81 93 PHE A O 1
ATOM 688 N N . VAL A 1 94 ? -13.291 7.842 18.006 1.00 88.19 94 VAL A N 1
ATOM 689 C CA . VAL A 1 94 ? -13.445 9.305 17.896 1.00 88.19 94 VAL A CA 1
ATOM 690 C C . VAL A 1 94 ? -14.894 9.684 17.589 1.00 88.19 94 VAL A C 1
ATOM 692 O O . VAL A 1 94 ? -15.446 10.590 18.212 1.00 88.19 94 VAL A O 1
ATOM 695 N N . GLY A 1 95 ? -15.542 8.969 16.670 1.00 87.44 95 GLY A N 1
ATOM 696 C CA . GLY A 1 95 ? -16.944 9.186 16.328 1.00 87.44 95 GLY A CA 1
ATOM 697 C C . GLY A 1 95 ? -17.880 8.926 17.505 1.00 87.44 95 GLY A C 1
ATOM 698 O O . GLY A 1 95 ? -18.797 9.709 17.729 1.00 87.44 95 GLY A O 1
ATOM 699 N N . SER A 1 96 ? -17.616 7.889 18.303 1.00 89.00 96 SER A N 1
ATOM 700 C CA . SER A 1 96 ? -18.380 7.590 19.520 1.00 89.00 96 SER A CA 1
ATOM 701 C C . SER A 1 96 ? -18.195 8.664 20.592 1.00 89.00 96 SER A C 1
ATOM 703 O O . SER A 1 96 ? -19.169 9.081 21.212 1.00 89.00 96 SER A O 1
ATOM 705 N N . PHE A 1 97 ? -16.970 9.171 20.764 1.00 90.25 97 PHE A N 1
ATOM 706 C CA . PHE A 1 97 ? -16.689 10.320 21.628 1.00 90.25 97 PHE A CA 1
ATOM 707 C C . PHE A 1 97 ? -17.495 11.559 21.206 1.00 90.25 97 PHE A C 1
ATOM 709 O O . PHE A 1 97 ? -18.177 12.166 22.033 1.00 90.25 97 PHE A O 1
ATOM 716 N N . LEU A 1 98 ? -17.455 11.912 19.917 1.00 89.00 98 LEU A N 1
ATOM 717 C CA . LEU A 1 98 ? -18.175 13.069 19.379 1.00 89.00 98 LEU A CA 1
ATOM 718 C C . LEU A 1 98 ? -19.693 12.889 19.453 1.00 89.00 98 LEU A C 1
ATOM 720 O O . LEU A 1 98 ? -20.390 13.821 19.847 1.00 89.00 98 LEU A O 1
ATOM 724 N N . PHE A 1 99 ? -20.201 11.697 19.129 1.00 88.56 99 PHE A N 1
ATOM 725 C CA . PHE A 1 99 ? -21.608 11.336 19.305 1.00 88.56 99 PHE A CA 1
ATOM 726 C C . PHE A 1 99 ? -22.049 11.573 20.750 1.00 88.56 99 PHE A C 1
ATOM 728 O O . PHE A 1 99 ? -23.066 12.225 20.982 1.00 88.56 99 PHE A O 1
ATOM 735 N N . SER A 1 100 ? -21.264 11.106 21.724 1.00 89.88 100 SER A N 1
ATOM 736 C CA . SER A 1 100 ? -21.584 11.298 23.133 1.00 89.88 100 SER A CA 1
ATOM 737 C C . SER A 1 100 ? -21.525 12.753 23.570 1.00 89.88 100 SER A C 1
ATOM 739 O O . SER A 1 100 ? -22.433 13.197 24.265 1.00 89.88 100 SER A O 1
ATOM 741 N N . LEU A 1 101 ? -20.534 13.522 23.117 1.00 89.50 101 LEU A N 1
ATOM 742 C CA . LEU A 1 101 ? -20.440 14.949 23.422 1.00 89.50 101 LEU A CA 1
ATOM 743 C C . LEU A 1 101 ? -21.639 15.732 22.865 1.00 89.50 101 LEU A C 1
ATOM 745 O O . LEU A 1 101 ? -22.268 16.500 23.591 1.00 89.50 101 LEU A O 1
ATOM 749 N N . VAL A 1 102 ? -21.988 15.506 21.596 1.00 87.12 102 VAL A N 1
ATOM 750 C CA . VAL A 1 102 ? -23.149 16.141 20.954 1.00 87.12 102 VAL A CA 1
ATOM 751 C C . VAL A 1 102 ? -24.447 15.702 21.633 1.00 87.12 102 VAL A C 1
ATOM 753 O O . VAL A 1 102 ? -25.312 16.537 21.888 1.00 87.12 102 VAL A O 1
ATOM 756 N N . GLY A 1 103 ? -24.568 14.416 21.977 1.00 86.19 103 GLY A N 1
ATOM 757 C CA . GLY A 1 103 ? -25.707 13.866 22.710 1.00 86.19 103 GLY A CA 1
ATOM 758 C C . GLY A 1 103 ? -25.903 14.524 24.077 1.00 86.19 103 GLY A C 1
ATOM 759 O O . GLY A 1 103 ? -27.016 14.948 24.381 1.00 86.19 103 GLY A O 1
ATOM 760 N N . ILE A 1 104 ? -24.828 14.685 24.858 1.00 87.19 104 ILE A N 1
ATOM 761 C CA . ILE A 1 104 ? -24.850 15.384 26.153 1.00 87.19 104 ILE A CA 1
ATOM 762 C C . ILE A 1 104 ? -25.263 16.844 25.954 1.00 87.19 104 ILE A C 1
ATOM 764 O O . ILE A 1 104 ? -26.207 17.299 26.589 1.00 87.19 104 ILE A O 1
ATOM 768 N N . ILE A 1 105 ? -24.626 17.580 25.034 1.00 85.56 105 ILE A N 1
ATOM 769 C CA . ILE A 1 105 ? -24.953 18.996 24.782 1.00 85.56 105 ILE A CA 1
ATOM 770 C C . ILE A 1 105 ? -26.435 19.160 24.412 1.00 85.56 105 ILE A C 1
ATOM 772 O O . ILE A 1 105 ? -27.121 20.037 24.941 1.00 85.56 105 ILE A O 1
ATOM 776 N N . ALA A 1 106 ? -26.953 18.305 23.532 1.00 82.81 106 ALA A N 1
ATOM 777 C CA . ALA A 1 106 ? -28.346 18.344 23.102 1.00 82.81 106 ALA A CA 1
ATOM 778 C C . ALA A 1 106 ? -29.337 17.919 24.208 1.00 82.81 106 ALA A C 1
ATOM 780 O O . ALA A 1 106 ? -30.453 18.440 24.260 1.00 82.81 106 ALA A O 1
ATOM 781 N N . LEU A 1 107 ? -28.951 17.021 25.123 1.00 81.38 107 LEU A N 1
ATOM 782 C CA . LEU A 1 107 ? -29.748 16.693 26.312 1.00 81.38 107 LEU A CA 1
ATOM 783 C C . LEU A 1 107 ? -29.794 17.857 27.308 1.00 81.38 107 LEU A C 1
ATOM 785 O O . LEU A 1 107 ? -30.882 18.218 27.759 1.00 81.38 107 LEU A O 1
ATOM 789 N N . THR A 1 108 ? -28.647 18.472 27.608 1.00 81.31 108 THR A N 1
ATOM 790 C CA . THR A 1 108 ? -28.523 19.571 28.581 1.00 81.31 108 THR A CA 1
ATOM 791 C C . THR A 1 108 ? -29.219 20.846 28.107 1.00 81.31 108 THR A C 1
ATOM 793 O O . THR A 1 108 ? -29.792 21.576 28.909 1.00 81.31 108 THR A O 1
ATOM 796 N N . THR A 1 109 ? -29.221 21.104 26.796 1.00 82.06 109 THR A N 1
ATOM 797 C CA . THR A 1 109 ? -29.949 22.234 26.183 1.00 82.06 109 THR A CA 1
ATOM 798 C C . THR A 1 109 ? -31.453 21.980 26.027 1.00 82.06 109 THR A C 1
ATOM 800 O O . THR A 1 109 ? -32.184 22.884 25.631 1.00 82.06 109 THR A O 1
ATOM 803 N N . GLY A 1 110 ? -31.937 20.770 26.334 1.00 74.69 110 GLY A N 1
ATOM 804 C CA . GLY A 1 110 ? -33.348 20.395 26.199 1.00 74.69 110 GLY A CA 1
ATOM 805 C C . GLY A 1 110 ? -33.812 20.149 24.757 1.00 74.69 110 GLY A C 1
ATOM 806 O O . GLY A 1 110 ? -35.008 19.974 24.531 1.00 74.69 110 GLY A O 1
ATOM 807 N N . ALA A 1 111 ? -32.895 20.090 23.786 1.00 73.31 111 ALA A N 1
ATOM 808 C CA . ALA A 1 111 ? -33.208 20.039 22.356 1.00 73.31 111 ALA A CA 1
ATOM 809 C C . ALA A 1 111 ? -33.966 18.769 21.912 1.00 73.31 111 ALA A C 1
ATOM 811 O O . ALA A 1 111 ? -34.702 18.804 20.930 1.00 73.31 111 ALA A O 1
ATOM 812 N N . TYR A 1 112 ? -33.813 17.646 22.622 1.00 69.44 112 TYR A N 1
ATOM 813 C CA . TYR A 1 112 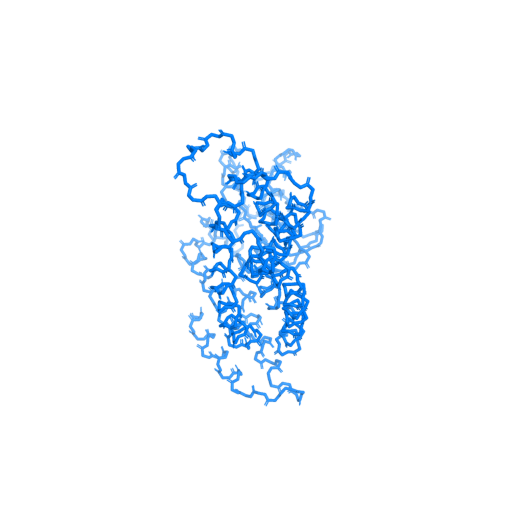? -34.428 16.365 22.237 1.00 69.44 112 TYR A CA 1
ATOM 814 C C . TYR A 1 112 ? -35.918 16.224 22.607 1.00 69.44 112 TYR A C 1
ATOM 816 O O . TYR A 1 112 ? -36.629 15.426 21.983 1.00 69.44 112 TYR A O 1
ATOM 824 N N . GLY A 1 113 ? -36.406 16.958 23.615 1.00 70.06 113 GLY A N 1
ATOM 825 C CA . GLY A 1 113 ? -37.711 16.691 24.239 1.00 70.06 113 GLY A CA 1
ATOM 826 C C . GLY A 1 113 ? -37.851 15.250 24.771 1.00 70.06 113 GLY A C 1
ATOM 827 O O . GLY A 1 113 ? -36.903 14.464 24.751 1.00 70.06 113 GLY A O 1
ATOM 828 N N . ASP A 1 114 ? -39.043 14.866 25.238 1.00 69.56 114 ASP A N 1
ATOM 829 C CA . ASP A 1 114 ? -39.259 13.524 25.814 1.00 69.56 114 ASP A CA 1
ATOM 830 C C . ASP A 1 114 ? -39.197 12.394 24.769 1.00 69.56 114 ASP A C 1
ATOM 832 O O . ASP A 1 114 ? -38.708 11.304 25.062 1.00 69.56 114 ASP A O 1
ATOM 836 N N . ARG A 1 115 ? -39.631 12.650 23.525 1.00 66.31 115 ARG A N 1
ATOM 837 C CA . ARG A 1 115 ? -39.612 11.658 22.429 1.00 66.31 115 ARG A CA 1
ATOM 838 C C . ARG A 1 115 ? -38.207 11.403 21.885 1.00 66.31 115 ARG A C 1
ATOM 840 O O . ARG A 1 115 ? -37.839 10.253 21.652 1.00 66.31 115 ARG A O 1
ATOM 847 N N . GLY A 1 116 ? -37.398 12.449 21.734 1.00 69.19 116 GLY A N 1
ATOM 848 C CA . GLY A 1 116 ? -36.033 12.330 21.225 1.00 69.19 116 GLY A CA 1
ATOM 849 C C . GLY A 1 116 ? -35.098 11.572 22.172 1.00 69.19 116 GLY A C 1
ATOM 850 O O . GLY A 1 116 ? -34.170 10.906 21.716 1.00 69.19 116 GLY A O 1
ATOM 851 N N . ARG A 1 117 ? -35.388 11.582 23.481 1.00 75.00 117 ARG A N 1
ATOM 852 C CA . ARG A 1 117 ? -34.643 10.813 24.494 1.00 75.00 117 ARG A CA 1
ATOM 853 C C . ARG A 1 117 ? -34.722 9.302 24.278 1.00 75.00 117 ARG A C 1
ATOM 855 O O . ARG A 1 117 ? -33.717 8.620 24.462 1.00 75.00 117 ARG A O 1
ATOM 862 N N . LEU A 1 118 ? -35.873 8.780 23.846 1.00 74.81 118 LEU A N 1
ATOM 863 C CA . LEU A 1 118 ? -36.025 7.353 23.547 1.00 74.81 118 LEU A CA 1
ATOM 864 C C . LEU A 1 118 ? -35.179 6.944 22.333 1.00 74.81 118 LEU A C 1
ATOM 866 O O . LEU A 1 118 ? -34.483 5.931 22.381 1.00 74.81 118 LEU A O 1
ATOM 870 N N . ILE A 1 119 ? -35.207 7.748 21.264 1.00 77.06 119 ILE A N 1
ATOM 871 C CA . ILE A 1 119 ? -34.376 7.515 20.074 1.00 77.06 119 ILE A CA 1
ATOM 872 C C . ILE A 1 119 ? -32.905 7.518 20.476 1.00 77.06 119 ILE A C 1
ATOM 874 O O . ILE A 1 119 ? -32.169 6.593 20.140 1.00 77.06 119 ILE A O 1
ATOM 878 N N . LEU A 1 120 ? -32.490 8.533 21.238 1.00 80.50 120 LEU A N 1
ATOM 879 C CA . LEU A 1 120 ? -31.119 8.660 21.700 1.00 80.50 120 LEU A CA 1
ATOM 880 C C . LEU A 1 120 ? -30.697 7.443 22.526 1.00 80.50 120 LEU A C 1
ATOM 882 O O . LEU A 1 120 ? -29.596 6.946 22.322 1.00 80.50 120 LEU A O 1
ATOM 886 N N . PHE A 1 121 ? -31.561 6.910 23.394 1.00 81.56 121 PHE A N 1
ATOM 887 C CA . PHE A 1 121 ? -31.276 5.688 24.150 1.00 81.56 121 PHE A CA 1
ATOM 888 C C . PHE A 1 121 ? -31.041 4.475 23.241 1.00 81.56 121 PHE A C 1
ATOM 890 O O . PHE A 1 121 ? -30.021 3.800 23.378 1.00 81.56 121 PHE A O 1
ATOM 897 N N . VAL A 1 122 ? -31.931 4.224 22.274 1.00 82.19 122 VAL A N 1
ATOM 898 C CA . VAL A 1 122 ? -31.792 3.102 21.325 1.00 82.19 122 VAL A CA 1
ATOM 899 C C . VAL A 1 122 ? -30.521 3.245 20.483 1.00 82.19 122 VAL A C 1
ATOM 901 O O . VAL A 1 122 ? -29.757 2.289 20.348 1.00 82.19 122 VAL A O 1
ATOM 904 N N . VAL A 1 123 ? -30.248 4.448 19.970 1.00 83.88 123 VAL A N 1
ATOM 905 C CA . VAL A 1 123 ? -29.019 4.741 19.217 1.00 83.88 123 VAL A CA 1
ATOM 906 C C . VAL A 1 123 ? -27.787 4.558 20.103 1.00 83.88 123 VAL A C 1
ATOM 908 O O . VAL A 1 123 ? -26.812 3.957 19.664 1.00 83.88 123 VAL A O 1
ATOM 911 N N . THR A 1 124 ? -27.835 4.995 21.364 1.00 87.06 124 THR A N 1
ATOM 912 C CA . THR A 1 124 ? -26.729 4.833 22.321 1.00 87.06 124 THR A CA 1
ATOM 913 C C . THR A 1 124 ? -26.425 3.358 22.576 1.00 87.06 124 THR A C 1
ATOM 915 O O . THR A 1 124 ? -25.258 2.978 22.588 1.00 87.06 124 THR A O 1
ATOM 918 N N . ILE A 1 125 ? -27.444 2.500 22.707 1.00 86.75 125 ILE A N 1
ATOM 919 C CA . ILE A 1 125 ? -27.246 1.043 22.797 1.00 86.75 125 ILE A CA 1
ATOM 920 C C . ILE A 1 125 ? -26.563 0.511 21.531 1.00 86.75 125 ILE A C 1
ATOM 922 O O . ILE A 1 125 ? -25.602 -0.251 21.631 1.00 86.75 125 ILE A O 1
ATOM 926 N N . GLY A 1 126 ? -27.012 0.937 20.346 1.00 86.69 126 GLY A N 1
ATOM 927 C CA . GLY A 1 126 ? -26.374 0.572 19.078 1.00 86.69 126 GLY A CA 1
ATOM 928 C C . GLY A 1 126 ? -24.900 0.987 19.017 1.00 86.69 126 GLY A C 1
ATOM 929 O O . GLY A 1 126 ? -24.045 0.185 18.642 1.00 86.69 126 GLY A O 1
ATOM 930 N N . VAL A 1 127 ? -24.586 2.208 19.460 1.00 87.81 127 VAL A N 1
ATOM 931 C CA . VAL A 1 127 ? -23.214 2.724 19.560 1.00 87.81 127 VAL A CA 1
ATOM 932 C C . VAL A 1 127 ? -22.386 1.905 20.553 1.00 87.81 127 VAL A C 1
ATOM 934 O O . VAL A 1 127 ? -21.252 1.561 20.240 1.00 87.81 127 VAL A O 1
ATOM 937 N N . ILE A 1 128 ? -22.935 1.505 21.705 1.00 89.12 128 ILE A N 1
ATOM 938 C CA . ILE A 1 128 ? -22.230 0.633 22.660 1.00 89.12 128 ILE A CA 1
ATOM 939 C C . ILE A 1 128 ? -21.868 -0.708 22.021 1.00 89.12 128 ILE A C 1
ATOM 941 O O . ILE A 1 128 ? -20.721 -1.145 22.123 1.00 89.12 128 ILE A O 1
ATOM 945 N N . VAL A 1 129 ? -22.819 -1.359 21.348 1.00 88.56 129 VAL A N 1
ATOM 946 C CA . VAL A 1 129 ? -22.561 -2.635 20.664 1.00 88.56 129 VAL A CA 1
ATOM 947 C C . VAL A 1 129 ? -21.473 -2.458 19.603 1.00 88.56 129 VAL A C 1
ATOM 949 O O . VAL A 1 129 ? -20.543 -3.264 19.539 1.00 88.56 129 VAL A O 1
ATOM 952 N N . LEU A 1 130 ? -21.536 -1.373 18.822 1.00 88.25 130 LEU A N 1
ATOM 953 C CA . LEU A 1 130 ? -20.516 -1.028 17.834 1.00 88.25 130 LEU A CA 1
ATOM 954 C C . LEU A 1 130 ? -19.133 -0.842 18.479 1.00 88.25 130 LEU A C 1
ATOM 956 O O . LEU A 1 130 ? -18.154 -1.392 17.970 1.00 88.25 130 LEU A O 1
ATOM 960 N N . ILE A 1 131 ? -19.043 -0.117 19.600 1.00 89.81 131 ILE A N 1
ATOM 961 C CA . ILE A 1 131 ? -17.794 0.088 20.349 1.00 89.81 131 ILE A CA 1
ATOM 962 C C . ILE A 1 131 ? -17.229 -1.254 20.811 1.00 89.81 131 ILE A C 1
ATOM 964 O O . ILE A 1 131 ? -16.050 -1.512 20.588 1.00 89.81 131 ILE A O 1
ATOM 968 N N . ILE A 1 132 ? -18.048 -2.120 21.418 1.00 90.31 132 ILE A N 1
ATOM 969 C CA . ILE A 1 132 ? -17.599 -3.422 21.938 1.00 90.31 132 ILE A CA 1
ATOM 970 C C . ILE A 1 132 ? -17.051 -4.294 20.806 1.00 90.31 132 ILE A C 1
ATOM 972 O O . ILE A 1 132 ? -15.939 -4.809 20.911 1.00 90.31 132 ILE A O 1
ATOM 976 N N . VAL A 1 133 ? -17.789 -4.428 19.700 1.00 88.94 133 VAL A N 1
ATOM 977 C CA . VAL A 1 133 ? -17.340 -5.214 18.539 1.00 88.94 133 VAL A CA 1
ATOM 978 C C . VAL A 1 133 ? -16.048 -4.638 17.960 1.00 88.94 133 VAL A C 1
ATOM 980 O O . VAL A 1 133 ? -15.125 -5.386 17.637 1.00 88.94 133 VAL A O 1
ATOM 983 N N . THR A 1 134 ? -15.958 -3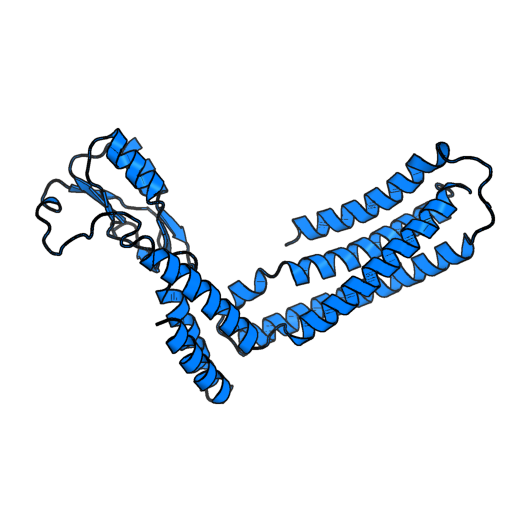.313 17.855 1.00 88.44 134 THR A N 1
ATOM 984 C CA . THR A 1 134 ? -14.772 -2.633 17.324 1.00 88.44 134 THR A CA 1
ATOM 985 C C . THR A 1 134 ? -13.564 -2.805 18.238 1.00 88.44 134 THR A C 1
ATOM 987 O O . THR A 1 134 ? -12.469 -3.064 17.748 1.00 88.44 134 THR A O 1
ATOM 990 N N . LEU A 1 135 ? -13.754 -2.734 19.557 1.00 88.38 135 LEU A N 1
ATOM 991 C CA . LEU A 1 135 ? -12.703 -2.960 20.544 1.00 88.38 135 LEU A CA 1
ATOM 992 C C . LEU A 1 135 ? -12.193 -4.406 20.502 1.00 88.38 135 LEU A C 1
ATOM 994 O O . LEU A 1 135 ? -10.986 -4.622 20.508 1.00 88.38 135 LEU A O 1
ATOM 998 N N . LEU A 1 136 ? -13.086 -5.396 20.400 1.00 88.00 136 LEU A N 1
ATOM 999 C CA . LEU A 1 136 ? -12.688 -6.802 20.265 1.00 88.00 136 LEU A CA 1
ATOM 1000 C C . LEU A 1 136 ? -11.908 -7.050 18.968 1.00 88.00 136 LEU A C 1
ATOM 1002 O O . LEU A 1 136 ? -10.861 -7.696 19.000 1.00 88.00 136 LEU A O 1
ATOM 1006 N N . ARG A 1 137 ? -12.367 -6.487 17.840 1.00 85.31 137 ARG A N 1
ATOM 1007 C CA . ARG A 1 137 ? -11.619 -6.530 16.571 1.00 85.31 137 ARG A CA 1
ATOM 1008 C C . ARG A 1 137 ? -10.261 -5.853 16.691 1.00 85.31 137 ARG A C 1
ATOM 1010 O O . ARG A 1 137 ? -9.288 -6.364 16.153 1.00 85.31 137 ARG A O 1
ATOM 1017 N N . TRP A 1 138 ? -10.185 -4.727 17.393 1.00 86.12 138 TRP A N 1
ATOM 1018 C CA . TRP A 1 138 ? -8.929 -4.021 17.622 1.00 86.12 138 TRP A CA 1
ATOM 1019 C C . TRP A 1 138 ? -7.933 -4.857 18.420 1.00 86.12 138 TRP A C 1
ATOM 1021 O O . TRP A 1 138 ? -6.762 -4.887 18.065 1.00 86.12 138 TRP A O 1
ATOM 1031 N N . ILE A 1 139 ? -8.388 -5.575 19.449 1.00 83.31 139 ILE A N 1
ATOM 1032 C CA . ILE A 1 139 ? -7.533 -6.464 20.246 1.00 83.31 139 ILE A CA 1
ATOM 1033 C C . ILE A 1 139 ? -6.984 -7.614 19.389 1.00 83.31 139 ILE A C 1
ATOM 1035 O O . ILE A 1 139 ? -5.777 -7.859 19.410 1.00 83.31 139 ILE A O 1
ATOM 1039 N N . ASP A 1 140 ? -7.832 -8.293 18.606 1.00 80.38 140 ASP A N 1
ATOM 1040 C CA . ASP A 1 140 ? -7.370 -9.353 17.692 1.00 80.38 140 ASP A CA 1
ATOM 1041 C C . ASP A 1 140 ? -6.394 -8.792 16.648 1.00 80.38 140 ASP A C 1
ATOM 1043 O O . ASP A 1 140 ? -5.326 -9.359 16.416 1.00 80.38 140 ASP A O 1
ATOM 1047 N N . HIS A 1 141 ? -6.697 -7.620 16.091 1.00 78.12 141 HIS A N 1
ATOM 1048 C CA . HIS A 1 141 ? -5.839 -6.957 15.120 1.00 78.12 141 HIS A CA 1
ATOM 1049 C C . HIS A 1 141 ? -4.479 -6.558 15.710 1.00 78.12 141 HIS A C 1
ATOM 1051 O O . HIS A 1 141 ? -3.443 -6.840 15.111 1.00 78.12 141 HIS A O 1
ATOM 1057 N N . LEU A 1 142 ? -4.459 -5.986 16.916 1.00 75.38 142 LEU A N 1
ATOM 1058 C CA . LEU A 1 142 ? -3.238 -5.644 17.647 1.00 75.38 142 LEU A CA 1
ATOM 1059 C C . LEU A 1 142 ? -2.355 -6.860 17.919 1.00 75.38 142 LEU A C 1
ATOM 1061 O O . LEU A 1 142 ? -1.136 -6.740 17.880 1.00 75.38 142 LEU A O 1
ATOM 1065 N N . SER A 1 143 ? -2.950 -8.030 18.160 1.00 69.44 143 SER A N 1
ATOM 1066 C CA . SER A 1 143 ? -2.185 -9.266 18.371 1.00 69.44 143 SER A CA 1
ATOM 1067 C C . SER A 1 143 ? -1.418 -9.726 17.119 1.00 69.44 143 SER A C 1
ATOM 1069 O O . SER A 1 143 ? -0.471 -10.512 17.214 1.00 69.44 143 SER A O 1
ATOM 1071 N N . ARG A 1 144 ? -1.812 -9.227 15.941 1.00 66.31 144 ARG A N 1
ATOM 1072 C CA . ARG A 1 144 ? -1.213 -9.536 14.635 1.00 66.31 144 ARG A CA 1
ATOM 1073 C C . ARG A 1 144 ? -0.344 -8.391 14.111 1.00 66.31 144 ARG A C 1
ATOM 1075 O O . ARG A 1 144 ? 0.642 -8.646 13.419 1.00 66.31 144 ARG A O 1
ATOM 1082 N N . LEU A 1 145 ? -0.671 -7.147 14.471 1.00 63.66 145 LEU A N 1
ATOM 1083 C CA . LEU A 1 145 ? 0.038 -5.950 14.027 1.00 63.66 145 LEU A CA 1
ATOM 1084 C C . LEU A 1 145 ? 1.512 -5.981 14.453 1.00 63.66 145 LEU A C 1
ATOM 1086 O O . LEU A 1 145 ? 1.840 -6.206 15.616 1.00 63.66 145 LEU A O 1
ATOM 1090 N N . GLY A 1 146 ? 2.416 -5.726 13.508 1.00 60.75 146 GLY A N 1
ATOM 1091 C CA . GLY A 1 146 ? 3.855 -5.659 13.779 1.00 60.75 146 GLY A CA 1
ATOM 1092 C C . GLY A 1 146 ? 4.555 -7.015 13.921 1.00 60.75 146 GLY A C 1
ATOM 1093 O O . GLY A 1 146 ? 5.765 -7.042 14.153 1.00 60.75 146 GLY A O 1
ATOM 1094 N N . ARG A 1 147 ? 3.850 -8.144 13.736 1.00 70.62 147 ARG A N 1
ATOM 1095 C CA . ARG A 1 147 ? 4.510 -9.446 13.580 1.00 70.62 147 ARG A CA 1
ATOM 1096 C C . ARG A 1 147 ? 5.228 -9.478 12.237 1.00 70.62 147 ARG A C 1
ATOM 1098 O O . ARG A 1 147 ? 4.628 -9.224 11.192 1.00 70.62 147 ARG A O 1
ATOM 1105 N N . VAL A 1 148 ? 6.506 -9.848 12.270 1.00 71.88 148 VAL A N 1
ATOM 1106 C CA . VAL A 1 148 ? 7.323 -10.012 11.060 1.00 71.88 148 VAL A CA 1
ATOM 1107 C C . VAL A 1 148 ? 6.641 -10.972 10.080 1.00 71.88 148 VAL A C 1
ATOM 1109 O O . VAL A 1 148 ? 6.588 -10.670 8.895 1.00 71.88 148 VAL A O 1
ATOM 1112 N N . THR A 1 149 ? 6.001 -12.032 10.590 1.00 77.56 149 THR A N 1
ATOM 1113 C CA . THR A 1 149 ? 5.225 -13.016 9.816 1.00 77.56 149 THR A CA 1
ATOM 1114 C C . THR A 1 149 ? 4.098 -12.406 8.976 1.00 77.56 149 THR A C 1
ATOM 1116 O O . THR A 1 149 ? 3.927 -12.795 7.828 1.00 77.56 149 THR A O 1
ATOM 1119 N N . GLU A 1 150 ? 3.337 -11.450 9.516 1.00 78.69 150 GLU A N 1
ATOM 1120 C CA . GLU A 1 150 ? 2.241 -10.802 8.773 1.00 78.69 150 GLU A CA 1
ATOM 1121 C C . GLU A 1 150 ? 2.806 -9.930 7.646 1.00 78.69 150 GLU A C 1
ATOM 1123 O O . GLU A 1 150 ? 2.287 -9.881 6.533 1.00 78.69 150 GLU A O 1
ATOM 1128 N N . THR A 1 151 ? 3.924 -9.254 7.924 1.00 81.44 151 THR A N 1
ATOM 1129 C CA . THR A 1 151 ? 4.573 -8.401 6.928 1.00 81.44 151 THR A CA 1
ATOM 1130 C C . THR A 1 151 ? 5.197 -9.237 5.814 1.00 81.44 151 THR A C 1
ATOM 1132 O O . THR A 1 151 ? 5.036 -8.899 4.644 1.00 81.44 151 THR A O 1
ATOM 1135 N N . THR A 1 152 ? 5.864 -10.346 6.148 1.00 87.44 152 THR A N 1
ATOM 1136 C CA . THR A 1 152 ? 6.413 -11.270 5.147 1.00 87.44 152 THR A CA 1
ATOM 1137 C C . THR A 1 152 ? 5.312 -11.945 4.334 1.00 87.44 152 THR A C 1
ATOM 1139 O O . THR A 1 152 ? 5.494 -12.117 3.135 1.00 87.44 152 THR A O 1
ATOM 1142 N N . GLU A 1 153 ? 4.151 -12.235 4.929 1.00 89.00 153 GLU A N 1
ATOM 1143 C CA . GLU A 1 153 ? 2.975 -12.758 4.217 1.00 89.00 153 GLU A CA 1
ATOM 1144 C C . GLU A 1 153 ? 2.363 -11.762 3.254 1.00 89.00 153 GLU A C 1
ATOM 1146 O O . GLU A 1 153 ? 2.053 -12.111 2.116 1.00 89.00 153 GLU A O 1
ATOM 1151 N N . ARG A 1 154 ? 2.253 -10.501 3.662 1.00 87.12 154 ARG A N 1
ATOM 1152 C CA . ARG A 1 154 ? 1.753 -9.464 2.768 1.00 87.12 154 ARG A CA 1
ATOM 1153 C C . ARG A 1 154 ? 2.708 -9.216 1.601 1.00 87.12 154 ARG A C 1
ATOM 1155 O O . ARG A 1 154 ? 2.244 -9.086 0.473 1.00 87.12 154 ARG A O 1
ATOM 1162 N N . VAL A 1 155 ? 4.019 -9.193 1.858 1.00 90.81 155 VAL A N 1
ATOM 1163 C CA . VAL A 1 155 ? 5.030 -9.081 0.796 1.00 90.81 155 VAL A CA 1
ATOM 1164 C C . VAL A 1 155 ? 4.971 -10.299 -0.127 1.00 90.81 155 VAL A C 1
ATOM 1166 O O . VAL A 1 155 ? 4.926 -10.110 -1.337 1.00 90.81 155 VAL A O 1
ATOM 1169 N N . GLU A 1 156 ? 4.921 -11.526 0.404 1.00 93.56 156 GLU A N 1
ATOM 1170 C CA . GLU A 1 156 ? 4.780 -12.754 -0.397 1.00 93.56 156 GLU A CA 1
ATOM 1171 C C . GLU A 1 156 ? 3.553 -12.675 -1.304 1.00 93.56 156 GLU A C 1
ATOM 1173 O O . GLU A 1 156 ? 3.696 -12.802 -2.516 1.00 93.56 156 GLU A O 1
ATOM 1178 N N . ARG A 1 157 ? 2.372 -12.382 -0.745 1.00 93.69 157 ARG A N 1
ATOM 1179 C CA . ARG A 1 157 ? 1.124 -12.313 -1.510 1.00 93.69 157 ARG A CA 1
ATOM 1180 C C . ARG A 1 157 ? 1.207 -11.307 -2.655 1.00 93.69 157 ARG A C 1
ATOM 1182 O O . ARG A 1 157 ? 0.957 -11.685 -3.792 1.00 93.69 157 ARG A O 1
ATOM 1189 N N . THR A 1 158 ? 1.606 -10.064 -2.384 1.00 92.25 158 THR A N 1
ATOM 1190 C CA . THR A 1 158 ? 1.703 -9.041 -3.440 1.00 92.25 158 THR A CA 1
ATOM 1191 C C . THR A 1 158 ? 2.780 -9.392 -4.472 1.00 92.25 158 THR A C 1
ATOM 1193 O O . THR A 1 158 ? 2.634 -9.087 -5.651 1.00 92.25 158 THR A O 1
ATOM 1196 N N . THR A 1 159 ? 3.842 -10.097 -4.067 1.00 93.81 159 THR A N 1
ATOM 1197 C CA . THR A 1 159 ? 4.857 -10.593 -5.009 1.00 93.81 159 THR A CA 1
ATOM 1198 C C . THR A 1 159 ? 4.295 -11.680 -5.925 1.00 93.81 159 THR A C 1
ATOM 1200 O O . THR A 1 159 ? 4.532 -11.632 -7.130 1.00 93.81 159 THR A O 1
ATOM 1203 N N . VAL A 1 160 ? 3.542 -12.638 -5.371 1.00 94.75 160 VAL A N 1
ATOM 1204 C CA . VAL A 1 160 ? 2.871 -13.699 -6.138 1.00 94.75 160 VAL A CA 1
ATOM 1205 C C . VAL A 1 160 ? 1.834 -13.104 -7.085 1.00 94.75 160 VAL A C 1
ATOM 1207 O O . VAL A 1 160 ? 1.778 -13.517 -8.237 1.00 94.75 160 VAL A O 1
ATOM 1210 N N . GLU A 1 161 ? 1.053 -12.116 -6.644 1.00 94.06 161 GLU A N 1
ATOM 1211 C CA . GLU A 1 161 ? 0.084 -11.401 -7.487 1.00 94.06 161 GLU A CA 1
ATOM 1212 C C . GLU A 1 161 ? 0.778 -10.732 -8.685 1.00 94.06 161 GLU A C 1
ATOM 1214 O O . GLU A 1 161 ? 0.408 -10.992 -9.831 1.00 94.06 161 GLU A O 1
ATOM 1219 N N . ALA A 1 162 ? 1.839 -9.951 -8.445 1.00 92.25 162 ALA A N 1
ATOM 1220 C CA . ALA A 1 162 ? 2.598 -9.286 -9.507 1.00 92.25 162 ALA A CA 1
ATOM 1221 C C . ALA A 1 162 ? 3.283 -10.282 -10.460 1.00 92.25 162 ALA A C 1
ATOM 1223 O O . ALA A 1 162 ? 3.347 -10.052 -11.669 1.00 92.25 162 ALA A O 1
ATOM 1224 N N . LEU A 1 163 ? 3.791 -11.402 -9.936 1.00 93.12 163 LEU A N 1
ATOM 1225 C CA . LEU A 1 163 ? 4.410 -12.444 -10.753 1.00 93.12 163 LEU A CA 1
ATOM 1226 C C . LEU A 1 163 ? 3.374 -13.191 -11.595 1.00 93.12 163 LEU A C 1
ATOM 1228 O O . LEU A 1 163 ? 3.611 -13.425 -12.776 1.00 93.12 163 LEU A O 1
ATOM 1232 N N . THR A 1 164 ? 2.228 -13.530 -11.006 1.00 93.69 164 THR A N 1
ATOM 1233 C CA . THR A 1 164 ? 1.127 -14.208 -11.701 1.00 93.69 164 THR A CA 1
ATOM 1234 C C . THR A 1 164 ? 0.631 -13.343 -12.852 1.00 93.69 164 THR A C 1
ATOM 1236 O O . THR A 1 164 ? 0.572 -13.825 -13.978 1.00 93.69 164 THR A O 1
ATOM 1239 N N . ALA A 1 165 ? 0.408 -12.046 -12.613 1.00 91.31 165 ALA A N 1
ATOM 1240 C CA . ALA A 1 165 ? 0.037 -11.100 -13.664 1.00 91.31 165 ALA A CA 1
ATOM 1241 C C . ALA A 1 165 ? 1.076 -11.054 -14.802 1.00 91.31 165 ALA A C 1
ATOM 1243 O O . ALA A 1 165 ? 0.717 -11.009 -15.980 1.00 91.31 165 ALA A O 1
ATOM 1244 N N . TRP A 1 166 ? 2.369 -11.120 -14.466 1.00 89.94 166 TRP A N 1
ATOM 1245 C CA . TRP A 1 166 ? 3.449 -11.147 -15.454 1.00 89.94 166 TRP A CA 1
ATOM 1246 C C . TRP A 1 166 ? 3.496 -12.454 -16.264 1.00 89.94 166 TRP A C 1
ATOM 1248 O O . TRP A 1 166 ? 3.833 -12.427 -17.445 1.00 89.94 166 TRP A O 1
ATOM 1258 N N . VAL A 1 167 ? 3.151 -13.593 -15.654 1.00 91.81 167 VAL A N 1
ATOM 1259 C CA . VAL A 1 167 ? 3.067 -14.904 -16.326 1.00 91.81 167 VAL A CA 1
ATOM 1260 C C . VAL A 1 167 ? 1.822 -15.010 -17.206 1.00 91.81 167 VAL A C 1
ATOM 1262 O O . VAL A 1 167 ? 1.909 -15.549 -18.308 1.00 91.81 167 VAL A O 1
ATOM 1265 N N . GLU A 1 168 ? 0.680 -14.500 -16.744 1.00 93.56 168 GLU A N 1
ATOM 1266 C CA . GLU A 1 168 ? -0.573 -14.481 -17.508 1.00 93.56 168 GLU A CA 1
ATOM 1267 C C . GLU A 1 168 ? -0.482 -13.554 -18.723 1.00 93.56 168 GLU A C 1
ATOM 1269 O O . GLU A 1 168 ? -1.032 -13.863 -19.779 1.00 93.56 168 GLU A O 1
ATOM 1274 N N . THR A 1 169 ? 0.251 -12.444 -18.592 1.00 91.50 169 THR A N 1
ATOM 1275 C CA . THR A 1 169 ? 0.405 -11.435 -19.647 1.00 91.50 169 THR A CA 1
ATOM 1276 C C . THR A 1 169 ? 1.893 -11.145 -19.910 1.00 91.50 169 THR A C 1
ATOM 1278 O O . THR A 1 169 ? 2.393 -10.058 -19.591 1.00 91.50 169 THR A O 1
ATOM 1281 N N . PRO A 1 170 ? 2.648 -12.109 -20.478 1.00 90.62 170 PRO A N 1
ATOM 1282 C CA . PRO A 1 170 ? 4.085 -11.964 -20.679 1.00 90.62 170 PRO A CA 1
ATOM 1283 C C . PRO A 1 170 ? 4.389 -10.784 -21.603 1.00 90.62 170 PRO A C 1
ATOM 1285 O O . PRO A 1 170 ? 3.669 -10.527 -22.565 1.00 90.62 170 PRO A O 1
ATOM 1288 N N . ASN A 1 171 ? 5.475 -10.061 -21.314 1.00 90.00 171 ASN A N 1
ATOM 1289 C CA . ASN A 1 171 ? 5.849 -8.824 -22.018 1.00 90.00 171 ASN A CA 1
ATOM 1290 C C . ASN A 1 171 ? 4.722 -7.771 -22.047 1.00 90.00 171 ASN A C 1
ATOM 1292 O O . ASN A 1 171 ? 4.600 -7.034 -23.021 1.00 90.00 171 ASN A O 1
ATOM 1296 N N . LEU A 1 172 ? 3.897 -7.713 -20.992 1.00 90.81 172 LEU A N 1
ATOM 1297 C CA . LEU A 1 172 ? 2.736 -6.819 -20.894 1.00 90.81 172 LEU A CA 1
ATOM 1298 C C . LEU A 1 172 ? 1.694 -7.043 -22.009 1.00 90.81 172 LEU A C 1
ATOM 1300 O O . LEU A 1 172 ? 0.964 -6.127 -22.365 1.00 90.81 172 LEU A O 1
ATOM 1304 N N . GLY A 1 173 ? 1.645 -8.251 -22.581 1.00 91.38 173 GLY A N 1
ATOM 1305 C CA . GLY A 1 173 ? 0.763 -8.590 -23.704 1.00 91.38 173 GLY A CA 1
ATOM 1306 C C . GLY A 1 173 ? 1.345 -8.254 -25.077 1.00 91.38 173 GLY A C 1
ATOM 1307 O O . GLY A 1 173 ? 0.751 -8.604 -26.092 1.00 91.38 173 GLY A O 1
ATOM 1308 N N . GLY A 1 174 ? 2.522 -7.625 -25.118 1.00 91.31 174 GLY A N 1
ATOM 1309 C CA . GLY A 1 174 ? 3.236 -7.316 -26.348 1.00 91.31 174 GLY A CA 1
ATOM 1310 C C . GLY A 1 174 ? 4.125 -8.454 -26.854 1.00 91.31 174 GLY A C 1
ATOM 1311 O O . GLY A 1 174 ? 4.221 -9.551 -26.292 1.00 91.31 174 GLY A O 1
ATOM 1312 N N . HIS A 1 175 ? 4.846 -8.165 -27.933 1.00 90.19 175 HIS A N 1
ATOM 1313 C CA . HIS A 1 175 ? 5.854 -9.068 -28.473 1.00 90.19 175 HIS A CA 1
ATOM 1314 C C . HIS A 1 175 ? 7.184 -8.924 -27.735 1.00 90.19 175 HIS A C 1
ATOM 1316 O O . HIS A 1 175 ? 7.608 -7.830 -27.362 1.00 90.19 175 HIS A O 1
ATOM 1322 N N . ARG A 1 176 ? 7.885 -10.047 -27.554 1.00 89.25 176 ARG A N 1
ATOM 1323 C CA . ARG A 1 176 ? 9.235 -10.031 -26.993 1.00 89.25 176 ARG A CA 1
ATOM 1324 C C . ARG A 1 176 ? 10.170 -9.270 -27.933 1.00 89.25 176 ARG A C 1
ATOM 1326 O O . ARG A 1 176 ? 10.357 -9.680 -29.076 1.00 89.25 176 ARG A O 1
ATOM 1333 N N . LEU A 1 177 ? 10.817 -8.235 -27.408 1.00 85.25 177 LEU A N 1
ATOM 1334 C CA . LEU A 1 177 ? 11.898 -7.540 -28.095 1.00 85.25 177 LEU A CA 1
ATOM 1335 C C . LEU A 1 177 ? 13.145 -8.430 -28.120 1.00 85.25 177 LEU A C 1
ATOM 1337 O O . LEU A 1 177 ? 13.669 -8.808 -27.068 1.00 85.25 177 LEU A O 1
ATOM 1341 N N . LEU A 1 178 ? 13.585 -8.812 -29.318 1.00 84.94 178 LEU A N 1
ATOM 1342 C CA . LEU A 1 178 ? 14.797 -9.606 -29.503 1.00 84.94 178 LEU A CA 1
ATOM 1343 C C . LEU A 1 178 ? 16.027 -8.699 -29.493 1.00 84.94 178 LEU A C 1
ATOM 1345 O O . LEU A 1 178 ? 15.993 -7.555 -29.944 1.00 84.94 178 LEU A O 1
ATOM 1349 N N . GLU A 1 179 ? 17.133 -9.223 -28.977 1.00 77.06 179 GLU A N 1
ATOM 1350 C CA . GLU A 1 179 ? 18.412 -8.528 -29.047 1.00 77.06 179 GLU A CA 1
ATOM 1351 C C . GLU A 1 179 ? 18.833 -8.393 -30.518 1.00 77.06 179 GLU A C 1
ATOM 1353 O O . GLU A 1 179 ? 18.869 -9.382 -31.250 1.00 77.06 179 GLU A O 1
ATOM 1358 N N . GLY A 1 180 ? 19.100 -7.161 -30.959 1.00 74.12 180 GLY A N 1
ATOM 1359 C CA . GLY A 1 180 ? 19.409 -6.869 -32.360 1.00 74.12 180 GLY A CA 1
ATOM 1360 C C . GLY A 1 180 ? 18.199 -6.865 -33.302 1.00 74.12 180 GLY A C 1
ATOM 1361 O O . GLY A 1 180 ? 18.387 -7.085 -34.497 1.00 74.12 180 GLY A O 1
ATOM 1362 N N . ASP A 1 181 ? 16.977 -6.637 -32.799 1.00 77.94 181 ASP A N 1
ATOM 1363 C CA . ASP A 1 181 ? 15.792 -6.473 -33.654 1.00 77.94 181 ASP A CA 1
ATOM 1364 C C . ASP A 1 181 ? 16.048 -5.379 -34.714 1.00 77.94 181 ASP A C 1
ATOM 1366 O O . ASP A 1 181 ? 16.338 -4.237 -34.348 1.00 77.94 181 ASP A O 1
ATOM 1370 N N . PRO A 1 182 ? 15.962 -5.688 -36.022 1.00 72.31 182 PRO A N 1
ATOM 1371 C CA . PRO A 1 182 ? 16.276 -4.732 -37.085 1.00 72.31 182 PRO A CA 1
ATOM 1372 C C . PRO A 1 182 ? 15.341 -3.518 -37.092 1.00 72.31 182 PRO A C 1
ATOM 1374 O O . PRO A 1 182 ? 15.709 -2.476 -37.632 1.00 72.31 182 PRO A O 1
ATOM 1377 N N . ARG A 1 183 ? 14.160 -3.620 -36.467 1.00 73.94 183 ARG A N 1
ATOM 1378 C CA . ARG A 1 183 ? 13.230 -2.495 -36.306 1.00 73.94 183 ARG A CA 1
ATOM 1379 C C . ARG A 1 183 ? 13.704 -1.474 -35.271 1.00 73.94 183 ARG A C 1
ATOM 1381 O O . ARG A 1 183 ? 13.229 -0.349 -35.273 1.00 73.94 183 ARG A O 1
ATOM 1388 N N . LEU A 1 184 ? 14.681 -1.827 -34.428 1.00 71.81 184 LEU A N 1
ATOM 1389 C CA . LEU A 1 184 ? 15.376 -0.867 -33.568 1.00 71.81 184 LEU A CA 1
ATOM 1390 C C . LEU A 1 184 ? 16.417 -0.010 -34.329 1.00 71.81 184 LEU A C 1
ATOM 1392 O O . LEU A 1 184 ? 17.092 0.806 -33.702 1.00 71.81 184 LEU A O 1
ATOM 1396 N N . GLY A 1 185 ? 16.553 -0.178 -35.652 1.00 65.19 185 GLY A N 1
ATOM 1397 C CA . GLY A 1 185 ? 17.437 0.624 -36.505 1.00 65.19 185 GLY A CA 1
ATOM 1398 C C . GLY A 1 185 ? 17.025 2.097 -36.632 1.00 65.19 185 GLY A C 1
ATOM 1399 O O . GLY A 1 185 ? 15.934 2.492 -36.246 1.00 65.19 185 GLY A O 1
ATOM 1400 N N . GLU A 1 186 ? 17.910 2.937 -37.169 1.00 61.91 186 GLU A N 1
ATOM 1401 C CA . GLU A 1 186 ? 17.593 4.352 -37.404 1.00 61.91 186 GLU A CA 1
ATOM 1402 C C . GLU A 1 186 ? 16.693 4.546 -38.646 1.00 61.91 186 GLU A C 1
ATOM 1404 O O . GLU A 1 186 ? 16.918 3.866 -39.654 1.00 61.91 186 GLU A O 1
ATOM 1409 N N . PRO A 1 187 ? 15.738 5.504 -38.632 1.00 63.72 187 PRO A N 1
ATOM 1410 C CA . PRO A 1 187 ? 15.448 6.458 -37.556 1.00 63.72 187 PRO A CA 1
ATOM 1411 C C . PRO A 1 187 ? 14.356 5.969 -36.582 1.00 63.72 187 PRO A C 1
ATOM 1413 O O . PRO A 1 187 ? 13.209 5.770 -36.974 1.00 63.72 187 PRO A O 1
ATOM 1416 N N . ASN A 1 188 ? 14.704 5.882 -35.293 1.00 80.25 188 ASN A N 1
ATOM 1417 C CA . ASN A 1 188 ? 13.761 5.651 -34.196 1.00 80.25 188 ASN A CA 1
ATOM 1418 C C . ASN A 1 188 ? 13.755 6.833 -33.229 1.00 80.25 188 ASN A C 1
ATOM 1420 O O . ASN A 1 188 ? 14.817 7.289 -32.796 1.00 80.25 188 ASN A O 1
ATOM 1424 N N . ALA A 1 189 ? 12.566 7.294 -32.845 1.00 88.62 189 ALA A N 1
ATOM 1425 C CA . ALA A 1 189 ? 12.404 8.377 -31.886 1.00 88.62 189 ALA A CA 1
ATOM 1426 C C . ALA A 1 189 ? 12.399 7.832 -30.442 1.00 88.62 189 ALA A C 1
ATOM 1428 O O . ALA A 1 189 ? 11.548 7.003 -30.101 1.00 88.62 189 ALA A O 1
ATOM 1429 N N . PRO A 1 190 ? 13.323 8.269 -29.566 1.00 92.25 190 PRO A N 1
ATOM 1430 C CA . PRO A 1 190 ? 13.309 7.874 -28.165 1.00 92.25 190 PRO A CA 1
ATOM 1431 C C . PRO A 1 190 ? 12.280 8.679 -27.369 1.00 92.25 190 PRO A C 1
ATOM 1433 O O . PRO A 1 190 ? 12.279 9.910 -27.401 1.00 92.25 190 PRO A O 1
ATOM 1436 N N . ILE A 1 191 ? 11.472 7.989 -26.568 1.00 94.44 191 ILE A N 1
ATOM 1437 C CA . ILE A 1 191 ? 10.546 8.607 -25.619 1.00 94.44 191 ILE A CA 1
ATOM 1438 C C . ILE A 1 191 ? 11.223 8.703 -24.257 1.00 94.44 191 ILE A C 1
ATOM 1440 O O . ILE A 1 191 ? 11.581 7.689 -23.657 1.00 94.44 191 ILE A O 1
ATOM 1444 N N . HIS A 1 192 ? 11.392 9.923 -23.764 1.00 93.88 192 HIS A N 1
ATOM 1445 C CA . HIS A 1 192 ? 11.969 10.232 -22.459 1.00 93.88 192 HIS A CA 1
ATOM 1446 C C . HIS A 1 192 ? 10.937 10.874 -21.534 1.00 93.88 192 HIS A C 1
ATOM 1448 O O . HIS A 1 192 ? 9.889 11.357 -21.962 1.00 93.88 192 HIS A O 1
ATOM 1454 N N . GLN A 1 193 ? 11.296 10.969 -20.257 1.00 89.62 193 GLN A N 1
ATOM 1455 C CA . GLN A 1 193 ? 10.546 11.721 -19.263 1.00 89.62 193 GLN A CA 1
ATOM 1456 C C . GLN A 1 193 ? 11.495 12.592 -18.448 1.00 89.62 193 GLN A C 1
ATOM 1458 O O . GLN A 1 193 ? 12.621 12.197 -18.161 1.00 89.62 193 GLN A O 1
ATOM 1463 N N . ASN A 1 194 ? 11.040 13.783 -18.062 1.00 89.31 194 ASN A N 1
ATOM 1464 C CA . ASN A 1 194 ? 11.878 14.778 -17.382 1.00 89.31 194 ASN A CA 1
ATOM 1465 C C . ASN A 1 194 ? 12.142 14.468 -15.898 1.00 89.31 194 ASN A C 1
ATOM 1467 O O . ASN A 1 194 ? 12.829 15.230 -15.219 1.00 89.31 194 ASN A O 1
ATOM 1471 N N . GLU A 1 195 ? 11.609 13.362 -15.385 1.00 91.06 195 GLU A N 1
ATOM 1472 C CA . GLU A 1 195 ? 11.719 12.973 -13.983 1.00 91.06 195 GLU A CA 1
ATOM 1473 C C . GLU A 1 195 ? 12.814 11.924 -13.767 1.00 91.06 195 GLU A C 1
ATOM 1475 O O . GLU A 1 195 ? 13.098 11.090 -14.626 1.00 91.06 195 GLU A O 1
ATOM 1480 N N . VAL A 1 196 ? 13.426 11.957 -12.582 1.00 95.75 196 VAL A N 1
ATOM 1481 C CA . VAL A 1 196 ? 14.352 10.918 -12.121 1.00 95.75 196 VAL A CA 1
ATOM 1482 C C . VAL A 1 196 ? 13.618 10.046 -11.116 1.00 95.75 196 VAL A C 1
ATOM 1484 O O . VAL A 1 196 ? 13.183 10.531 -10.073 1.00 95.75 196 VAL A O 1
ATOM 1487 N N . GLY A 1 197 ? 13.507 8.753 -11.400 1.00 96.06 197 GLY A N 1
ATOM 1488 C CA . GLY A 1 197 ? 12.767 7.840 -10.540 1.00 96.06 197 GLY A CA 1
ATOM 1489 C C . GLY A 1 197 ? 12.696 6.429 -11.096 1.00 96.06 197 GLY A C 1
ATOM 1490 O O . GLY A 1 197 ? 13.381 6.077 -12.051 1.00 96.06 197 GLY A O 1
ATOM 1491 N N . TYR A 1 198 ? 11.878 5.599 -10.469 1.00 97.00 198 TYR A N 1
ATOM 1492 C CA . TYR A 1 198 ? 11.605 4.243 -10.914 1.00 97.00 198 TYR A CA 1
ATOM 1493 C C . TYR A 1 198 ? 10.313 4.218 -11.715 1.00 97.00 198 TYR A C 1
ATOM 1495 O O . TYR A 1 198 ? 9.318 4.801 -11.286 1.00 97.00 198 TYR A O 1
ATOM 1503 N N . VAL A 1 199 ? 10.303 3.479 -12.823 1.00 97.19 199 VAL A N 1
ATOM 1504 C CA . VAL A 1 199 ? 9.048 3.103 -13.482 1.00 97.19 199 VAL A CA 1
ATOM 1505 C C . VAL A 1 199 ? 8.230 2.283 -12.484 1.00 97.19 199 VAL A C 1
ATOM 1507 O O . VAL A 1 199 ? 8.708 1.266 -11.980 1.00 97.19 199 VAL A O 1
ATOM 1510 N N . GLN A 1 200 ? 7.029 2.738 -12.151 1.00 95.88 200 GLN A N 1
ATOM 1511 C CA . GLN A 1 200 ? 6.110 2.048 -11.243 1.00 95.88 200 GLN A CA 1
ATOM 1512 C C . GLN A 1 200 ? 5.033 1.284 -12.006 1.00 95.88 200 GLN A C 1
ATOM 1514 O O . GLN A 1 200 ? 4.663 0.188 -11.591 1.00 95.88 200 GLN A O 1
ATOM 1519 N N . HIS A 1 201 ? 4.565 1.859 -13.112 1.00 95.94 201 HIS A N 1
ATOM 1520 C CA . HIS A 1 201 ? 3.510 1.299 -13.941 1.00 95.94 201 HIS A CA 1
ATOM 1521 C C . HIS A 1 201 ? 3.774 1.613 -15.413 1.00 95.94 201 HIS A C 1
ATOM 1523 O O . HIS A 1 201 ? 4.225 2.716 -15.737 1.00 95.94 201 HIS A O 1
ATOM 1529 N N . VAL A 1 202 ? 3.479 0.644 -16.273 1.00 96.81 202 VAL A N 1
ATOM 1530 C CA . VAL A 1 202 ? 3.422 0.786 -17.726 1.00 96.81 202 VAL A CA 1
ATOM 1531 C C . VAL A 1 202 ? 2.008 0.416 -18.166 1.00 96.81 202 VAL A C 1
ATOM 1533 O O . VAL A 1 202 ? 1.589 -0.733 -17.990 1.00 96.81 202 VAL A O 1
ATOM 1536 N N . ASP A 1 203 ? 1.286 1.385 -18.725 1.00 96.44 203 ASP A N 1
ATOM 1537 C CA . ASP A 1 203 ? -0.048 1.175 -19.284 1.00 96.44 203 ASP A CA 1
ATOM 1538 C C . ASP A 1 203 ? 0.067 0.626 -20.710 1.00 96.44 203 ASP A C 1
ATOM 1540 O O . ASP A 1 203 ? 0.103 1.357 -21.700 1.00 96.44 203 ASP A O 1
ATOM 1544 N N . ALA A 1 204 ? 0.167 -0.698 -20.813 1.00 94.44 204 ALA A N 1
ATOM 1545 C CA . ALA A 1 204 ? 0.273 -1.374 -22.100 1.00 94.44 204 ALA A CA 1
ATOM 1546 C C . ALA A 1 204 ? -0.991 -1.235 -22.964 1.00 94.44 204 ALA A C 1
ATOM 1548 O O . ALA A 1 204 ? -0.889 -1.319 -24.185 1.00 94.44 204 ALA A O 1
ATOM 1549 N N . THR A 1 205 ? -2.156 -0.985 -22.356 1.00 95.06 205 THR A N 1
ATOM 1550 C CA . THR A 1 205 ? -3.410 -0.793 -23.099 1.00 95.06 205 THR A CA 1
ATOM 1551 C C . THR A 1 205 ? -3.363 0.534 -23.837 1.00 95.06 205 THR A C 1
ATOM 1553 O O . THR A 1 205 ? -3.529 0.560 -25.053 1.00 95.06 205 THR A O 1
ATOM 1556 N N . LEU A 1 206 ? -3.021 1.615 -23.129 1.00 96.19 206 LEU A N 1
ATOM 1557 C CA . LEU A 1 206 ? -2.853 2.936 -23.732 1.00 96.19 206 LEU A CA 1
ATOM 1558 C C . LEU A 1 206 ? -1.769 2.929 -24.819 1.00 96.19 206 LEU A C 1
ATOM 1560 O O . LEU A 1 206 ? -1.952 3.520 -25.880 1.00 96.19 206 LEU A O 1
ATOM 1564 N N . LEU A 1 207 ? -0.647 2.240 -24.583 1.00 96.00 207 LEU A N 1
ATOM 1565 C CA . LEU A 1 207 ? 0.407 2.099 -25.592 1.00 96.00 207 LEU A CA 1
ATOM 1566 C C . LEU A 1 207 ? -0.081 1.350 -26.840 1.00 96.00 207 LEU A C 1
ATOM 1568 O O . LEU A 1 207 ? 0.263 1.757 -27.947 1.00 96.00 207 LEU A O 1
ATOM 1572 N N . SER A 1 208 ? -0.892 0.301 -26.678 1.00 95.25 208 SER A N 1
ATOM 1573 C CA . SER A 1 208 ? -1.490 -0.434 -27.800 1.00 95.25 208 SER A CA 1
ATOM 1574 C C . SER A 1 208 ? -2.461 0.440 -28.595 1.00 95.25 208 SER A C 1
ATOM 1576 O O . SER A 1 208 ? -2.382 0.476 -29.817 1.00 95.25 208 SER A O 1
ATOM 1578 N N . GLU A 1 209 ? -3.329 1.195 -27.915 1.00 95.69 209 G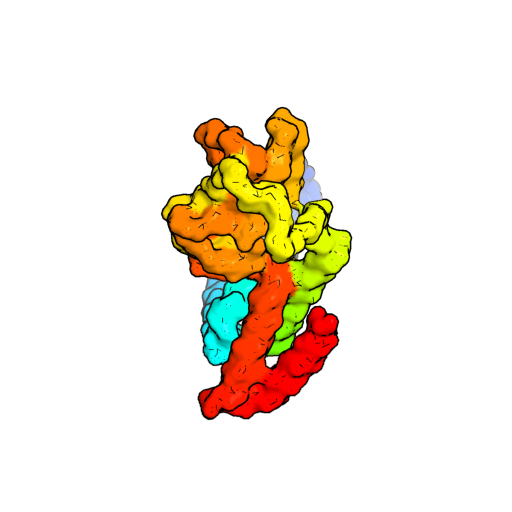LU A N 1
ATOM 1579 C CA . GLU A 1 209 ? -4.267 2.124 -28.560 1.00 95.69 209 GLU A CA 1
ATOM 1580 C C . GLU A 1 209 ? -3.532 3.196 -29.377 1.00 95.69 209 GLU A C 1
ATOM 1582 O O . GLU A 1 209 ? -3.916 3.495 -30.505 1.00 95.69 209 GLU A O 1
ATOM 1587 N N . ILE A 1 210 ? -2.443 3.751 -28.832 1.00 94.56 210 ILE A N 1
ATOM 1588 C CA . ILE A 1 210 ? -1.610 4.734 -29.535 1.00 94.56 210 ILE A CA 1
ATOM 1589 C C . ILE A 1 210 ? -0.913 4.093 -30.746 1.00 94.56 210 ILE A C 1
ATOM 1591 O O . ILE A 1 210 ? -0.886 4.696 -31.817 1.00 94.56 210 ILE A O 1
ATOM 1595 N N . ALA A 1 211 ? -0.359 2.887 -30.592 1.00 92.81 211 ALA A N 1
ATOM 1596 C CA . ALA A 1 211 ? 0.299 2.171 -31.683 1.00 92.81 211 ALA A CA 1
ATOM 1597 C C . ALA A 1 211 ? -0.664 1.894 -32.853 1.00 92.81 211 ALA A C 1
ATOM 1599 O O . ALA A 1 211 ? -0.295 2.089 -34.009 1.00 92.81 211 ALA A O 1
ATOM 1600 N N . GLU A 1 212 ? -1.910 1.508 -32.559 1.00 93.50 212 GLU A N 1
ATOM 1601 C CA . GLU A 1 212 ? -2.956 1.271 -33.564 1.00 93.50 212 GLU A CA 1
ATOM 1602 C C . GLU A 1 212 ? -3.462 2.564 -34.223 1.00 93.50 212 GLU A C 1
ATOM 1604 O O . GLU A 1 212 ? -3.704 2.584 -35.429 1.00 93.50 212 GLU A O 1
ATOM 1609 N N . GLU A 1 213 ? -3.621 3.649 -33.459 1.00 94.00 213 GLU A N 1
ATOM 1610 C CA . GLU A 1 213 ? -4.113 4.937 -33.972 1.00 94.00 213 GLU A CA 1
ATOM 1611 C C . GLU A 1 213 ? -3.165 5.552 -35.013 1.00 94.00 213 GLU A C 1
ATOM 1613 O O . GLU A 1 213 ? -3.620 6.163 -35.983 1.00 94.00 213 GLU A O 1
ATOM 1618 N N . PHE A 1 214 ? -1.855 5.396 -34.812 1.00 90.50 214 PHE A N 1
ATOM 1619 C CA . PHE A 1 214 ? -0.823 6.052 -35.617 1.00 90.50 214 PHE A CA 1
ATOM 1620 C C . PHE A 1 214 ? 0.025 5.094 -36.472 1.00 90.50 214 PHE A C 1
ATOM 1622 O O . PHE A 1 214 ? 0.932 5.563 -37.158 1.00 90.50 214 PHE A O 1
ATOM 1629 N N . ASP A 1 215 ? -0.280 3.793 -36.461 1.00 89.38 215 ASP A N 1
ATOM 1630 C CA . ASP A 1 215 ? 0.372 2.746 -37.267 1.00 89.38 215 ASP A CA 1
ATOM 1631 C C . ASP A 1 215 ? 1.904 2.683 -37.084 1.00 89.38 215 ASP A C 1
ATOM 1633 O O . ASP A 1 215 ? 2.674 2.685 -38.047 1.00 89.38 215 ASP A O 1
ATOM 1637 N N . PHE A 1 216 ? 2.368 2.643 -35.826 1.00 88.56 216 PHE A N 1
ATOM 1638 C CA . PHE A 1 216 ? 3.788 2.456 -35.499 1.00 88.56 216 PHE A CA 1
ATOM 1639 C C . PHE A 1 216 ? 4.039 1.414 -34.406 1.00 88.56 216 PHE A C 1
ATOM 1641 O O . PHE A 1 216 ? 3.213 1.167 -33.530 1.00 88.56 216 PHE A O 1
ATOM 1648 N N . ASP A 1 217 ? 5.247 0.847 -34.419 1.00 90.75 217 ASP A N 1
ATOM 1649 C CA . ASP A 1 217 ? 5.739 -0.041 -33.365 1.00 90.75 217 ASP A CA 1
ATOM 1650 C C . ASP A 1 217 ? 6.305 0.776 -32.187 1.00 90.75 217 ASP A C 1
ATOM 1652 O O . ASP A 1 217 ? 7.178 1.630 -32.378 1.00 90.75 217 ASP A O 1
ATOM 1656 N N . ILE A 1 218 ? 5.864 0.468 -30.959 1.00 93.44 218 ILE A N 1
ATOM 1657 C CA . ILE A 1 218 ? 6.435 1.005 -29.712 1.00 93.44 218 ILE A CA 1
ATOM 1658 C C . ILE A 1 218 ? 7.282 -0.073 -29.024 1.00 93.44 218 ILE A C 1
ATOM 1660 O O . ILE A 1 218 ? 6.779 -1.085 -28.535 1.00 93.44 218 ILE A O 1
ATOM 1664 N N . PHE A 1 219 ? 8.583 0.170 -28.911 1.00 93.38 219 PHE A N 1
ATOM 1665 C CA . PHE A 1 219 ? 9.535 -0.709 -28.241 1.00 93.38 219 PHE A CA 1
ATOM 1666 C C . PHE A 1 219 ? 9.741 -0.277 -26.792 1.00 93.38 219 PHE A C 1
ATOM 1668 O O . PHE A 1 219 ? 10.521 0.630 -26.500 1.00 93.38 219 PHE A O 1
ATOM 1675 N N . ILE A 1 220 ? 9.071 -0.949 -25.861 1.00 94.12 220 ILE A N 1
ATOM 1676 C CA . ILE A 1 220 ? 9.204 -0.679 -24.426 1.00 94.12 220 ILE A CA 1
ATOM 1677 C C . ILE A 1 220 ? 10.564 -1.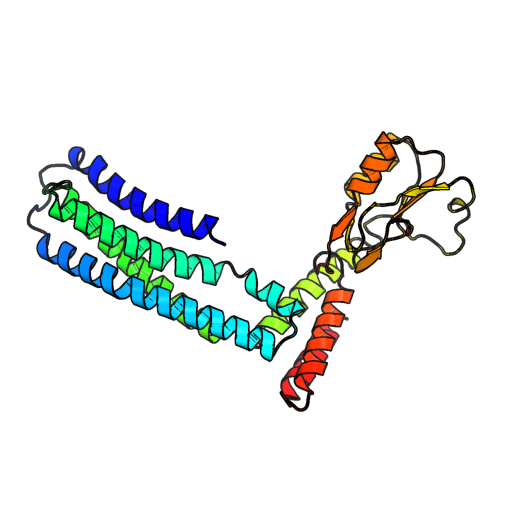194 -23.932 1.00 94.12 220 ILE A C 1
ATOM 1679 O O . ILE A 1 220 ? 10.821 -2.398 -23.919 1.00 94.12 220 ILE A O 1
ATOM 1683 N N . VAL A 1 221 ? 11.437 -0.288 -23.482 1.00 92.19 221 VAL A N 1
ATOM 1684 C CA . VAL A 1 221 ? 12.780 -0.622 -22.958 1.00 92.19 221 VAL A CA 1
ATOM 1685 C C . VAL A 1 221 ? 12.921 -0.352 -21.458 1.00 92.19 221 VAL A C 1
ATOM 1687 O O . VAL A 1 221 ? 13.939 -0.706 -20.847 1.00 92.19 221 VAL A O 1
ATOM 1690 N N . ALA A 1 222 ? 11.917 0.270 -20.839 1.00 93.69 222 ALA A N 1
ATOM 1691 C CA . ALA A 1 222 ? 11.828 0.493 -19.405 1.00 93.69 222 ALA A CA 1
ATOM 1692 C C . ALA A 1 222 ? 10.573 -0.164 -18.817 1.00 93.69 222 ALA A C 1
ATOM 1694 O O . ALA A 1 222 ? 9.458 0.300 -19.014 1.00 93.69 222 ALA A O 1
ATOM 1695 N N . ILE A 1 223 ? 10.780 -1.246 -18.065 1.00 93.69 223 ILE A N 1
ATOM 1696 C CA . ILE A 1 223 ? 9.724 -1.943 -17.319 1.00 93.69 223 ILE A CA 1
ATOM 1697 C C . ILE A 1 223 ? 9.697 -1.495 -15.855 1.00 93.69 223 ILE A C 1
ATOM 1699 O O . ILE A 1 223 ? 10.699 -0.978 -15.342 1.00 93.69 223 ILE A O 1
ATOM 1703 N N . ALA A 1 224 ? 8.584 -1.764 -15.169 1.00 95.75 224 ALA A N 1
ATOM 1704 C CA . ALA A 1 224 ? 8.421 -1.477 -13.748 1.00 95.75 224 ALA A CA 1
ATOM 1705 C C . ALA A 1 224 ? 9.623 -1.973 -12.922 1.00 95.75 224 ALA A C 1
ATOM 1707 O O . ALA A 1 224 ? 10.076 -3.110 -13.063 1.00 95.75 224 ALA A O 1
ATOM 1708 N N . GLY A 1 225 ? 10.191 -1.088 -12.103 1.00 95.12 225 GLY A N 1
ATOM 1709 C CA . GLY A 1 225 ? 11.412 -1.313 -11.328 1.00 95.12 225 GLY A CA 1
ATOM 1710 C C . GLY A 1 225 ? 12.698 -0.752 -11.933 1.00 95.12 225 GLY A C 1
ATOM 1711 O O . GLY A 1 225 ? 13.704 -0.682 -11.224 1.00 95.12 225 GLY A O 1
ATOM 1712 N N . LYS A 1 226 ? 12.704 -0.340 -13.209 1.00 95.50 226 LYS A N 1
ATOM 1713 C CA . LYS A 1 226 ? 13.875 0.296 -13.836 1.00 95.50 226 LYS A CA 1
ATOM 1714 C C . LYS A 1 226 ? 14.020 1.738 -13.347 1.00 95.50 226 LYS A C 1
ATOM 1716 O O . LYS A 1 226 ? 13.050 2.490 -13.361 1.00 95.50 226 LYS A O 1
ATOM 1721 N N . LEU A 1 227 ? 15.233 2.114 -12.939 1.00 95.81 227 LEU A N 1
ATOM 1722 C CA . LEU A 1 227 ? 15.597 3.507 -12.679 1.00 95.81 227 LEU A CA 1
ATOM 1723 C C . LEU A 1 227 ? 15.768 4.238 -14.015 1.00 95.81 227 LEU A C 1
ATOM 1725 O O . LEU A 1 227 ? 16.482 3.755 -14.895 1.00 95.81 227 LEU A O 1
ATOM 1729 N N . VAL A 1 228 ? 15.125 5.390 -14.146 1.00 96.06 228 VAL A N 1
ATOM 1730 C CA . VAL A 1 228 ? 15.141 6.236 -15.338 1.00 96.06 228 VAL A CA 1
ATOM 1731 C C . VAL A 1 228 ? 15.489 7.674 -14.960 1.00 96.06 228 VAL A C 1
ATOM 1733 O O . VAL A 1 228 ? 15.381 8.083 -13.801 1.00 96.06 228 VAL A O 1
ATOM 1736 N N . ALA A 1 229 ? 15.962 8.415 -15.951 1.00 94.94 229 ALA A N 1
ATOM 1737 C CA . ALA A 1 229 ? 16.386 9.804 -15.867 1.00 94.94 229 ALA A CA 1
ATOM 1738 C C . ALA A 1 229 ? 16.122 10.471 -17.231 1.00 94.94 229 ALA A C 1
ATOM 1740 O O . ALA A 1 229 ? 15.903 9.745 -18.202 1.00 94.94 229 ALA A O 1
ATOM 1741 N N . PRO A 1 230 ? 16.218 11.808 -17.358 1.00 93.56 230 PRO A N 1
ATOM 1742 C CA . PRO A 1 230 ? 15.905 12.515 -18.607 1.00 93.56 230 PRO A CA 1
ATOM 1743 C C . PRO A 1 230 ? 16.648 12.039 -19.862 1.00 93.56 230 PRO A C 1
ATOM 1745 O O . PRO A 1 230 ? 16.170 12.236 -20.969 1.00 93.56 230 PRO A O 1
ATOM 1748 N N . ASN A 1 231 ? 17.807 11.397 -19.704 1.00 91.75 231 ASN A N 1
ATOM 1749 C CA . ASN A 1 231 ? 18.613 10.828 -20.788 1.00 91.75 231 ASN A CA 1
ATOM 1750 C C . ASN A 1 231 ? 18.446 9.305 -20.962 1.00 91.75 231 ASN A C 1
ATOM 1752 O O . ASN A 1 231 ? 19.197 8.684 -21.711 1.00 91.75 231 ASN A O 1
ATOM 1756 N N . THR A 1 232 ? 17.534 8.685 -20.214 1.00 92.56 232 THR A N 1
ATOM 1757 C CA . THR A 1 232 ? 17.229 7.257 -20.300 1.00 92.56 232 THR A CA 1
ATOM 1758 C C . THR A 1 232 ? 15.893 7.084 -21.017 1.00 92.56 232 THR A C 1
ATOM 1760 O O . THR A 1 232 ? 14.872 7.490 -20.461 1.00 92.56 232 THR A O 1
ATOM 1763 N N . PRO A 1 233 ? 15.854 6.468 -22.208 1.00 93.12 233 PRO A N 1
ATOM 1764 C CA . PRO A 1 233 ? 14.596 6.252 -22.906 1.00 93.12 233 PRO A CA 1
ATOM 1765 C C . PRO A 1 233 ? 13.717 5.235 -22.167 1.00 93.12 233 PRO A C 1
ATOM 1767 O O . PRO A 1 233 ? 14.197 4.215 -21.649 1.00 93.12 233 PRO A O 1
ATOM 1770 N N . LEU A 1 234 ? 12.418 5.525 -22.141 1.00 95.00 234 LEU A N 1
ATOM 1771 C CA . LEU A 1 234 ? 11.346 4.653 -21.664 1.00 95.00 234 LEU A CA 1
ATOM 1772 C C . LEU A 1 234 ? 10.926 3.664 -22.749 1.00 95.00 234 LEU A C 1
ATOM 1774 O O . LEU A 1 234 ? 10.796 2.461 -22.501 1.00 95.00 234 LEU A O 1
ATOM 1778 N N . ALA A 1 235 ? 10.783 4.186 -23.963 1.00 94.50 235 ALA A N 1
ATOM 1779 C CA . ALA A 1 235 ? 10.440 3.446 -25.159 1.00 94.50 235 ALA A CA 1
ATOM 1780 C C . ALA A 1 235 ? 11.147 4.038 -26.383 1.00 94.50 235 ALA A C 1
ATOM 1782 O O . ALA A 1 235 ? 11.641 5.166 -26.342 1.00 94.50 235 ALA A O 1
ATOM 1783 N N . TRP A 1 236 ? 11.168 3.275 -27.468 1.00 92.88 236 TRP A N 1
ATOM 1784 C CA . TRP A 1 236 ? 11.500 3.756 -28.806 1.00 92.88 236 TRP A CA 1
ATOM 1785 C C . TRP A 1 236 ? 10.280 3.615 -29.701 1.00 92.88 236 TRP A C 1
ATOM 1787 O O . TRP A 1 236 ? 9.503 2.683 -29.519 1.00 92.88 236 TRP A O 1
ATOM 1797 N N . VAL A 1 237 ? 10.127 4.509 -30.666 1.00 92.44 237 VAL A N 1
ATOM 1798 C CA . VAL A 1 237 ? 9.069 4.434 -31.676 1.00 92.44 237 VAL A CA 1
ATOM 1799 C C . VAL A 1 237 ? 9.708 4.353 -33.051 1.00 92.44 237 VAL A C 1
ATOM 1801 O O . VAL A 1 237 ? 10.680 5.066 -33.310 1.00 92.44 237 VAL A O 1
ATOM 1804 N N . ASN A 1 238 ? 9.169 3.491 -33.914 1.00 88.50 238 ASN A N 1
ATOM 1805 C CA . ASN A 1 238 ? 9.582 3.441 -35.313 1.00 88.50 238 ASN A CA 1
ATOM 1806 C C . ASN A 1 238 ? 9.048 4.660 -36.075 1.00 88.50 238 ASN A C 1
ATOM 1808 O O . ASN A 1 238 ? 7.835 4.822 -36.199 1.00 88.50 238 ASN A O 1
ATOM 1812 N N . GLY A 1 239 ? 9.951 5.503 -36.582 1.00 81.19 239 GLY A N 1
ATOM 1813 C CA . GLY A 1 239 ? 9.613 6.722 -37.317 1.00 81.19 239 GLY A CA 1
ATOM 1814 C C . GLY A 1 239 ? 9.655 8.011 -36.489 1.00 81.19 239 GLY A C 1
ATOM 1815 O O . GLY A 1 239 ? 10.192 8.067 -35.381 1.00 81.19 239 GLY A O 1
ATOM 1816 N N . GLU A 1 240 ? 9.123 9.087 -37.075 1.00 80.56 240 GLU A N 1
ATOM 1817 C CA . GLU A 1 240 ? 9.058 10.409 -36.446 1.00 80.56 240 GLU A CA 1
ATOM 1818 C C . GLU A 1 240 ? 7.809 10.542 -35.570 1.00 80.56 240 GLU A C 1
ATOM 1820 O O . GLU A 1 240 ? 6.703 10.191 -35.976 1.00 80.56 240 GLU A O 1
ATOM 1825 N N . VAL A 1 241 ? 7.984 11.095 -34.370 1.00 86.12 241 VAL A N 1
ATOM 1826 C CA . VAL A 1 241 ? 6.906 11.285 -33.395 1.00 86.12 241 VAL A CA 1
ATOM 1827 C C . VAL A 1 241 ? 6.688 12.777 -33.182 1.00 86.12 241 VAL A C 1
ATOM 1829 O O . VAL A 1 241 ? 7.608 13.495 -32.795 1.00 86.12 241 VAL A O 1
ATOM 1832 N N . HIS A 1 242 ? 5.464 13.245 -33.425 1.00 88.25 242 HIS A N 1
ATOM 1833 C CA . HIS A 1 242 ? 5.055 14.614 -33.107 1.00 88.25 242 HIS A CA 1
ATOM 1834 C C . HIS A 1 242 ? 4.884 14.813 -31.592 1.00 88.25 242 HIS A C 1
ATOM 1836 O O . HIS A 1 242 ? 4.536 13.873 -30.876 1.00 88.25 242 HIS A O 1
ATOM 1842 N N . ASP A 1 243 ? 5.055 16.049 -31.111 1.00 88.19 243 ASP A N 1
ATOM 1843 C CA . ASP A 1 243 ? 5.044 16.385 -29.676 1.00 88.19 243 ASP A CA 1
ATOM 1844 C C . ASP A 1 243 ? 3.794 15.878 -28.931 1.00 88.19 243 ASP A C 1
ATOM 1846 O O . ASP A 1 243 ? 3.887 15.375 -27.813 1.00 88.19 243 ASP A O 1
ATOM 1850 N N . ASN A 1 244 ? 2.616 15.932 -29.561 1.00 89.75 244 ASN A N 1
ATOM 1851 C CA . ASN A 1 244 ? 1.371 15.449 -28.955 1.00 89.75 244 ASN A CA 1
ATOM 1852 C C . ASN A 1 244 ? 1.359 13.926 -28.735 1.00 89.75 244 ASN A C 1
ATOM 1854 O O . ASN A 1 244 ? 0.848 13.448 -27.724 1.00 89.75 244 ASN A O 1
ATOM 1858 N N . VAL A 1 245 ? 1.906 13.156 -29.677 1.00 92.50 245 VAL A N 1
ATOM 1859 C CA . VAL A 1 245 ? 2.025 11.698 -29.576 1.00 92.50 245 VAL A CA 1
ATOM 1860 C C . VAL A 1 245 ? 3.116 11.343 -28.574 1.00 92.50 245 VAL A C 1
ATOM 1862 O O . VAL A 1 245 ? 2.922 10.453 -27.751 1.00 92.50 245 VAL A O 1
ATOM 1865 N N . TYR A 1 246 ? 4.221 12.090 -28.578 1.00 94.06 246 TYR A N 1
ATOM 1866 C CA . TYR A 1 246 ? 5.305 11.934 -27.614 1.00 94.06 246 TYR A CA 1
ATOM 1867 C C . TYR A 1 246 ? 4.789 12.032 -26.173 1.00 94.06 246 TYR A C 1
ATOM 1869 O O . TYR A 1 246 ? 5.042 11.141 -25.361 1.00 94.06 246 TYR A O 1
ATOM 1877 N N . GLU A 1 247 ? 4.023 13.081 -25.860 1.00 93.56 247 GLU A N 1
ATOM 1878 C CA . GLU A 1 247 ? 3.461 13.288 -24.521 1.00 93.56 247 GLU A CA 1
ATOM 1879 C C . GLU A 1 247 ? 2.464 12.191 -24.129 1.00 93.56 247 GLU A C 1
ATOM 1881 O O . GLU A 1 247 ? 2.460 11.753 -22.978 1.00 93.56 247 GLU A O 1
ATOM 1886 N N . ARG A 1 248 ? 1.656 11.704 -25.082 1.00 94.75 248 ARG A N 1
ATOM 1887 C CA . ARG A 1 248 ? 0.727 10.584 -24.859 1.00 94.75 248 ARG A CA 1
ATOM 1888 C C . ARG A 1 248 ? 1.452 9.269 -24.573 1.00 94.75 248 ARG A C 1
ATOM 1890 O O . ARG A 1 248 ? 1.014 8.517 -23.710 1.00 94.75 248 ARG A O 1
ATOM 1897 N N . ILE A 1 249 ? 2.554 8.985 -25.267 1.00 95.25 249 ILE A N 1
ATOM 1898 C CA . ILE A 1 249 ? 3.351 7.780 -24.996 1.00 95.25 249 ILE A CA 1
ATOM 1899 C C . ILE A 1 249 ? 4.059 7.920 -23.647 1.00 95.25 249 ILE A C 1
ATOM 1901 O O . ILE A 1 249 ? 4.056 6.981 -22.857 1.00 95.25 249 ILE A O 1
ATOM 1905 N N . ALA A 1 250 ? 4.630 9.091 -23.349 1.00 95.12 250 ALA A N 1
ATOM 1906 C CA . ALA A 1 250 ? 5.288 9.343 -22.071 1.00 95.12 250 ALA A CA 1
ATOM 1907 C C . ALA A 1 250 ? 4.315 9.231 -20.881 1.00 95.12 250 ALA A C 1
ATOM 1909 O O . ALA A 1 250 ? 4.692 8.696 -19.841 1.00 95.12 250 ALA A O 1
ATOM 1910 N N . SER A 1 251 ? 3.058 9.669 -21.028 1.00 95.19 251 SER A N 1
ATOM 1911 C CA . SER A 1 251 ? 2.051 9.589 -19.959 1.00 95.19 251 SER A CA 1
ATOM 1912 C C . SER A 1 251 ? 1.585 8.164 -19.638 1.00 95.19 251 SER A C 1
ATOM 1914 O O . SER A 1 251 ? 1.061 7.937 -18.547 1.00 95.19 251 SER A O 1
ATOM 1916 N N . ALA A 1 252 ? 1.838 7.192 -20.522 1.00 96.81 252 ALA A N 1
ATOM 1917 C CA . ALA A 1 252 ? 1.609 5.773 -20.247 1.00 96.81 252 ALA A CA 1
ATOM 1918 C C . ALA A 1 252 ? 2.590 5.189 -19.209 1.00 96.81 252 ALA A C 1
ATOM 1920 O O . ALA A 1 252 ? 2.400 4.068 -18.729 1.00 96.81 252 ALA A O 1
ATOM 1921 N N . PHE A 1 253 ? 3.638 5.935 -18.842 1.00 97.25 253 PHE A N 1
ATOM 1922 C CA . PHE A 1 253 ? 4.616 5.544 -17.833 1.00 97.25 253 PHE A CA 1
ATOM 1923 C C . PHE A 1 253 ? 4.418 6.355 -16.554 1.00 97.25 253 PHE A C 1
ATOM 1925 O O . PHE A 1 253 ? 4.573 7.575 -16.514 1.00 97.25 253 PHE A O 1
ATOM 1932 N N . THR A 1 254 ? 4.133 5.659 -15.455 1.00 96.50 254 THR A N 1
ATOM 1933 C CA . THR A 1 254 ? 4.122 6.286 -14.128 1.00 96.50 254 THR A CA 1
ATOM 1934 C C . THR A 1 254 ? 5.509 6.190 -13.510 1.00 96.50 254 THR A C 1
ATOM 1936 O O . THR A 1 254 ? 6.012 5.085 -13.286 1.00 96.50 254 THR A O 1
ATOM 1939 N N . ILE A 1 255 ? 6.115 7.336 -13.195 1.00 96.44 255 ILE A N 1
ATOM 1940 C CA . ILE A 1 255 ? 7.417 7.423 -12.527 1.00 96.44 255 ILE A CA 1
ATOM 1941 C C . ILE A 1 255 ? 7.215 7.818 -11.069 1.00 96.44 255 ILE A C 1
ATOM 1943 O O . ILE A 1 255 ? 6.417 8.691 -10.741 1.00 96.44 255 ILE A O 1
ATOM 1947 N N . GLY A 1 256 ? 7.948 7.162 -10.172 1.00 94.44 256 GLY A N 1
ATOM 1948 C CA . GLY A 1 256 ? 7.927 7.504 -8.758 1.00 94.44 256 GLY A CA 1
ATOM 1949 C C . GLY A 1 256 ? 9.297 7.414 -8.105 1.00 94.44 256 GLY A C 1
ATOM 1950 O O . GLY A 1 256 ? 10.187 6.688 -8.538 1.00 94.44 256 GLY A O 1
ATOM 1951 N N . ASN A 1 257 ? 9.462 8.115 -6.985 1.00 93.94 257 ASN A N 1
ATOM 1952 C CA . ASN A 1 257 ? 10.735 8.180 -6.250 1.00 93.94 257 ASN A CA 1
ATOM 1953 C C . ASN A 1 257 ? 11.175 6.836 -5.632 1.00 93.94 257 ASN A C 1
ATOM 1955 O O . ASN A 1 257 ? 12.294 6.704 -5.138 1.00 93.94 257 ASN A O 1
ATOM 1959 N N . VAL A 1 258 ? 10.290 5.837 -5.607 1.00 90.88 258 VAL A N 1
ATOM 1960 C CA . VAL A 1 258 ? 10.533 4.492 -5.072 1.00 90.88 258 VAL A CA 1
ATOM 1961 C C . VAL A 1 258 ? 9.902 3.444 -5.984 1.00 90.88 258 VAL A C 1
ATOM 1963 O O . VAL A 1 258 ? 8.958 3.746 -6.707 1.00 90.88 258 VAL A O 1
ATOM 1966 N N . ARG A 1 259 ? 10.379 2.199 -5.914 1.00 93.94 259 ARG A N 1
ATOM 1967 C CA . ARG A 1 259 ? 9.742 1.064 -6.602 1.00 93.94 259 ARG A CA 1
ATOM 1968 C C . ARG A 1 259 ? 8.354 0.778 -6.008 1.00 93.94 259 ARG A C 1
ATOM 1970 O O . ARG A 1 259 ? 8.162 0.951 -4.802 1.00 93.94 259 ARG A O 1
ATOM 1977 N N . SER A 1 260 ? 7.420 0.356 -6.860 1.00 92.69 260 SER A N 1
ATOM 1978 C CA . SER A 1 260 ? 6.107 -0.181 -6.468 1.00 92.69 260 SER A CA 1
ATOM 1979 C C . SER A 1 260 ? 6.147 -1.712 -6.476 1.00 92.69 260 SER A C 1
ATOM 1981 O O . SER A 1 260 ? 7.008 -2.290 -7.134 1.00 92.69 260 SER A O 1
ATOM 1983 N N . PHE A 1 261 ? 5.238 -2.365 -5.749 1.00 91.06 261 PHE A N 1
ATOM 1984 C CA . PHE A 1 261 ? 5.061 -3.818 -5.824 1.00 91.06 261 PHE A CA 1
ATOM 1985 C C . PHE A 1 261 ? 4.134 -4.242 -6.974 1.00 91.06 261 PHE A C 1
ATOM 1987 O O . PHE A 1 261 ? 4.232 -5.383 -7.405 1.00 91.06 261 PHE A O 1
ATOM 1994 N N . ASP A 1 262 ? 3.291 -3.338 -7.490 1.00 89.75 262 ASP A N 1
ATOM 1995 C CA . ASP A 1 262 ? 2.171 -3.684 -8.384 1.00 89.75 262 ASP A CA 1
ATOM 1996 C C . ASP A 1 262 ? 2.595 -4.431 -9.655 1.00 89.75 262 ASP A C 1
ATOM 1998 O O . ASP A 1 262 ? 2.037 -5.473 -9.980 1.00 89.75 262 ASP A O 1
ATOM 2002 N N . GLN A 1 263 ? 3.592 -3.910 -10.377 1.00 92.56 263 GLN A N 1
ATOM 2003 C CA . GLN A 1 263 ? 4.082 -4.495 -11.635 1.00 92.56 263 GLN A CA 1
ATOM 2004 C C . GLN A 1 263 ? 5.531 -5.004 -11.547 1.00 92.56 263 GLN A C 1
ATOM 2006 O O . GLN A 1 263 ? 6.145 -5.326 -12.563 1.00 92.56 263 GLN A O 1
ATOM 2011 N N . ASP A 1 264 ? 6.116 -5.069 -10.348 1.00 94.00 264 ASP A N 1
ATOM 2012 C CA . ASP A 1 264 ? 7.533 -5.394 -10.165 1.00 94.00 264 ASP A CA 1
ATOM 2013 C C . ASP A 1 264 ? 7.742 -6.538 -9.158 1.00 94.00 264 ASP A C 1
ATOM 2015 O O . ASP A 1 264 ? 8.143 -6.309 -8.009 1.00 94.00 264 ASP A O 1
ATOM 2019 N N . PRO A 1 265 ? 7.547 -7.803 -9.581 1.00 92.31 265 PRO A N 1
ATOM 2020 C CA . PRO A 1 265 ? 7.729 -8.962 -8.702 1.00 92.31 265 PRO A CA 1
ATOM 2021 C C . PRO A 1 265 ? 9.167 -9.081 -8.168 1.00 92.31 265 PRO A C 1
ATOM 2023 O O . PRO A 1 265 ? 9.409 -9.588 -7.071 1.00 92.31 265 PRO A O 1
ATOM 2026 N N . ARG A 1 266 ? 10.154 -8.533 -8.891 1.00 93.50 266 ARG A N 1
ATOM 2027 C CA . ARG A 1 266 ? 11.559 -8.519 -8.449 1.00 93.50 266 ARG A CA 1
ATOM 2028 C C . ARG A 1 266 ? 11.746 -7.652 -7.210 1.00 93.50 266 ARG A C 1
ATOM 2030 O O . ARG A 1 266 ? 12.663 -7.899 -6.428 1.00 93.50 266 ARG A O 1
ATOM 2037 N N . PHE A 1 267 ? 10.927 -6.614 -7.040 1.00 94.19 267 PHE A N 1
ATOM 2038 C CA . PHE A 1 267 ? 10.983 -5.779 -5.847 1.00 94.19 267 PHE A CA 1
ATOM 2039 C C . PHE A 1 267 ? 10.492 -6.542 -4.621 1.00 94.19 267 PHE A C 1
ATOM 2041 O O . PHE A 1 267 ? 11.149 -6.504 -3.584 1.00 94.19 267 PHE A O 1
ATOM 2048 N N . GLY A 1 268 ? 9.413 -7.309 -4.772 1.00 92.56 268 GLY A N 1
ATOM 2049 C CA . GLY A 1 268 ? 8.913 -8.230 -3.758 1.00 92.56 268 GLY A CA 1
ATOM 2050 C C . GLY A 1 268 ? 9.970 -9.210 -3.249 1.00 92.56 268 GLY A C 1
ATOM 2051 O O . GLY A 1 268 ? 10.267 -9.253 -2.052 1.00 92.56 268 GLY A O 1
ATOM 2052 N N . ALA A 1 269 ? 10.635 -9.908 -4.173 1.00 93.25 269 ALA A N 1
ATOM 2053 C CA . ALA A 1 269 ? 11.733 -10.821 -3.850 1.00 93.25 269 ALA A CA 1
ATOM 2054 C C . ALA A 1 269 ? 12.925 -10.112 -3.171 1.00 93.25 269 ALA A C 1
ATOM 2056 O O . ALA A 1 269 ? 13.513 -10.638 -2.219 1.00 93.25 269 ALA A O 1
ATOM 2057 N N . ALA A 1 270 ? 13.268 -8.899 -3.619 1.00 93.56 270 ALA A N 1
ATOM 2058 C CA . ALA A 1 270 ? 14.313 -8.097 -2.986 1.00 93.56 270 ALA A CA 1
ATOM 2059 C C . ALA A 1 270 ? 13.937 -7.716 -1.545 1.00 93.56 270 ALA A C 1
ATOM 2061 O O . ALA A 1 270 ? 14.763 -7.855 -0.649 1.00 93.56 270 ALA A O 1
ATOM 2062 N N . VAL A 1 271 ? 12.690 -7.307 -1.296 1.00 92.69 271 VAL A N 1
ATOM 2063 C CA . VAL A 1 271 ? 12.207 -6.952 0.047 1.00 92.69 271 VAL A CA 1
ATOM 2064 C C . VAL A 1 271 ? 12.200 -8.168 0.974 1.00 92.69 271 VAL A C 1
ATOM 2066 O O . VAL A 1 271 ? 12.667 -8.048 2.104 1.00 92.69 271 VAL A O 1
ATOM 2069 N N . LEU A 1 272 ? 11.765 -9.345 0.508 1.00 93.06 272 LEU A N 1
ATOM 2070 C CA . LEU A 1 272 ? 11.903 -10.596 1.267 1.00 93.06 272 LEU A CA 1
ATOM 2071 C C . LEU A 1 272 ? 13.371 -10.847 1.650 1.00 93.06 272 LEU A C 1
ATOM 2073 O O . LEU A 1 272 ? 13.683 -11.055 2.822 1.00 93.06 272 LEU A O 1
ATOM 2077 N N . SER A 1 273 ? 14.288 -10.728 0.688 1.00 93.06 273 SER A N 1
ATOM 2078 C CA . SER A 1 273 ? 15.729 -10.910 0.920 1.00 93.06 273 SER A CA 1
ATOM 2079 C C . SER A 1 273 ? 16.297 -9.906 1.933 1.00 93.06 273 SER A C 1
ATOM 2081 O O . SER A 1 273 ? 17.088 -10.276 2.802 1.00 93.06 273 SER A O 1
ATOM 2083 N N . GLU A 1 274 ? 15.867 -8.641 1.872 1.00 92.31 274 GLU A N 1
ATOM 2084 C CA . GLU A 1 274 ? 16.243 -7.621 2.853 1.00 92.31 274 GLU A CA 1
ATOM 2085 C C . GLU A 1 274 ? 15.735 -7.980 4.263 1.00 92.31 274 GLU A C 1
ATOM 2087 O O . GLU A 1 274 ? 16.470 -7.796 5.235 1.00 92.31 274 GLU A O 1
ATOM 2092 N N . ILE A 1 275 ? 14.515 -8.525 4.394 1.00 90.44 275 ILE A N 1
ATOM 2093 C CA . ILE A 1 275 ? 13.959 -8.974 5.683 1.00 90.44 275 ILE A CA 1
ATOM 2094 C C . ILE A 1 275 ? 14.796 -10.119 6.261 1.00 90.44 275 ILE A C 1
ATOM 2096 O O . ILE A 1 275 ? 15.194 -10.044 7.423 1.00 90.44 275 ILE A O 1
ATOM 2100 N N . ALA A 1 276 ? 15.133 -11.136 5.459 1.00 91.94 276 ALA A N 1
ATOM 2101 C CA . ALA A 1 276 ? 16.006 -12.226 5.904 1.00 91.94 276 ALA A CA 1
ATOM 2102 C C . ALA A 1 276 ? 17.387 -11.712 6.338 1.00 91.94 276 ALA A C 1
ATOM 2104 O O . ALA A 1 276 ? 17.889 -12.084 7.399 1.00 91.94 276 ALA A O 1
ATOM 2105 N N . SER A 1 277 ? 17.985 -10.804 5.560 1.00 93.12 277 SER A N 1
ATOM 2106 C CA . SER A 1 277 ? 19.274 -10.203 5.907 1.00 93.12 277 SER A CA 1
ATOM 2107 C C . SER A 1 277 ? 19.204 -9.385 7.201 1.00 93.12 277 SER A C 1
ATOM 2109 O O . SER A 1 277 ? 20.142 -9.428 7.997 1.00 93.12 277 SER A O 1
ATOM 2111 N N . ARG A 1 278 ? 18.107 -8.651 7.434 1.00 88.50 278 ARG A N 1
ATOM 2112 C CA . ARG A 1 278 ? 17.891 -7.870 8.660 1.00 88.50 278 ARG A CA 1
ATOM 2113 C C . ARG A 1 278 ? 17.704 -8.776 9.873 1.00 88.50 278 ARG A C 1
ATOM 2115 O O . ARG A 1 278 ? 18.278 -8.488 10.924 1.00 88.50 278 ARG A O 1
ATOM 2122 N N . ALA A 1 279 ? 16.962 -9.869 9.717 1.00 89.56 279 ALA A N 1
ATOM 2123 C CA . ALA A 1 279 ? 16.742 -10.858 10.765 1.00 89.56 279 ALA A CA 1
ATOM 2124 C C . ALA A 1 279 ? 18.062 -11.486 11.246 1.00 89.56 279 ALA A C 1
ATOM 2126 O O . ALA A 1 279 ? 18.267 -11.639 12.446 1.00 89.56 279 ALA A O 1
ATOM 2127 N N . LEU A 1 280 ? 19.006 -11.735 10.332 1.00 91.75 280 LEU A N 1
ATOM 2128 C CA . LEU A 1 280 ? 20.347 -12.248 10.651 1.00 91.75 280 LEU A CA 1
ATOM 2129 C C . LEU A 1 280 ? 21.331 -11.188 11.174 1.00 91.75 280 LEU A C 1
ATOM 2131 O O . LEU A 1 280 ? 22.470 -11.519 11.505 1.00 91.75 280 LEU A O 1
ATOM 2135 N N . SER A 1 281 ? 20.942 -9.912 11.237 1.00 91.25 281 SER A N 1
ATOM 2136 C CA . SER A 1 281 ? 21.841 -8.869 11.737 1.00 91.25 281 SER A CA 1
ATOM 2137 C C . SER A 1 281 ? 22.165 -9.079 13.225 1.00 91.25 281 SER A C 1
ATOM 2139 O O . SER A 1 281 ? 21.294 -9.535 13.970 1.00 91.25 281 SER A O 1
ATOM 2141 N N . PRO A 1 282 ? 23.362 -8.678 13.708 1.00 87.69 282 PRO A N 1
ATOM 2142 C CA . PRO A 1 282 ? 23.746 -8.847 15.115 1.00 87.69 282 PRO A CA 1
ATOM 2143 C C . PRO A 1 282 ? 22.780 -8.210 16.123 1.00 87.69 282 PRO A C 1
ATOM 2145 O O . PRO A 1 282 ? 22.750 -8.611 17.281 1.00 87.69 282 PRO A O 1
ATOM 2148 N N . ALA A 1 283 ? 22.007 -7.209 15.691 1.00 83.06 283 ALA A N 1
ATOM 2149 C CA . ALA A 1 283 ? 21.038 -6.510 16.528 1.00 83.06 283 ALA A CA 1
ATOM 2150 C C . ALA A 1 283 ? 19.717 -7.278 16.717 1.00 83.06 283 ALA A C 1
ATOM 2152 O O . ALA A 1 283 ? 19.054 -7.070 17.728 1.00 83.06 283 ALA A O 1
ATOM 2153 N N . ILE A 1 284 ? 19.326 -8.128 15.758 1.00 85.56 284 ILE A N 1
ATOM 2154 C CA . ILE A 1 284 ? 18.060 -8.882 15.790 1.00 85.56 284 ILE A CA 1
ATOM 2155 C C . ILE A 1 284 ? 18.317 -10.360 16.101 1.00 85.56 284 ILE A C 1
ATOM 2157 O O . ILE A 1 284 ? 17.691 -10.906 17.004 1.00 85.56 284 ILE A O 1
ATOM 2161 N N . ASN A 1 285 ? 19.267 -10.981 15.392 1.00 87.38 285 ASN A N 1
ATOM 2162 C CA . ASN A 1 285 ? 19.695 -12.370 15.566 1.00 87.38 285 ASN A CA 1
ATOM 2163 C C . ASN A 1 285 ? 18.531 -13.386 15.609 1.00 87.38 285 ASN A C 1
ATOM 2165 O O . ASN A 1 285 ? 18.470 -14.247 16.486 1.00 87.38 285 ASN A O 1
ATOM 2169 N N . ASP A 1 286 ? 17.609 -13.281 14.650 1.00 88.38 286 ASP A N 1
ATOM 2170 C CA . ASP A 1 286 ? 16.454 -14.166 14.488 1.00 88.38 286 ASP A CA 1
ATOM 2171 C C . ASP A 1 286 ? 16.606 -15.059 13.237 1.00 88.38 286 ASP A C 1
ATOM 2173 O O . ASP A 1 286 ? 16.155 -14.706 12.141 1.00 88.38 286 ASP A O 1
ATOM 2177 N N . PRO A 1 287 ? 17.234 -16.242 13.364 1.00 91.06 287 PRO A N 1
ATOM 2178 C CA . PRO A 1 287 ? 17.359 -17.179 12.251 1.00 91.06 287 PRO A CA 1
ATOM 2179 C C . PRO A 1 287 ? 16.015 -17.799 11.834 1.00 91.06 287 PRO A C 1
ATOM 2181 O O . PRO A 1 287 ? 15.887 -18.240 10.692 1.00 91.06 287 PRO A O 1
ATOM 2184 N N . GLY A 1 288 ? 15.006 -17.826 12.716 1.00 90.69 288 GLY A N 1
ATOM 2185 C CA . GLY A 1 288 ? 13.689 -18.391 12.414 1.00 90.69 288 GLY A CA 1
ATOM 2186 C C . GLY A 1 288 ? 12.975 -17.605 11.319 1.00 90.69 288 GLY A C 1
ATOM 2187 O O . GLY A 1 288 ? 12.492 -18.194 10.352 1.00 90.69 288 GLY A O 1
ATOM 2188 N N . THR A 1 289 ? 13.000 -16.272 11.412 1.00 88.88 289 THR A N 1
ATOM 2189 C CA . THR A 1 289 ? 12.492 -15.384 10.353 1.00 88.88 289 THR A CA 1
ATOM 2190 C C . THR A 1 289 ? 13.233 -15.588 9.028 1.00 88.88 289 THR A C 1
ATOM 2192 O O . THR A 1 289 ? 12.605 -15.609 7.971 1.00 88.88 289 THR A O 1
ATOM 2195 N N . ALA A 1 290 ? 14.557 -15.770 9.047 1.00 92.44 290 ALA A N 1
ATOM 2196 C CA . ALA A 1 290 ? 15.316 -16.005 7.818 1.00 92.44 290 ALA A CA 1
ATOM 2197 C C . ALA A 1 290 ? 14.910 -17.323 7.127 1.00 92.44 290 ALA A C 1
ATOM 2199 O O . ALA A 1 290 ? 14.754 -17.356 5.907 1.00 92.44 290 ALA A O 1
ATOM 2200 N N . ILE A 1 291 ? 14.679 -18.391 7.899 1.00 93.50 291 ILE A N 1
ATOM 2201 C CA . ILE A 1 291 ? 14.194 -19.684 7.386 1.00 93.50 291 ILE A CA 1
ATOM 2202 C C . ILE A 1 291 ? 12.764 -19.566 6.829 1.00 93.50 291 ILE A C 1
ATOM 2204 O O . ILE A 1 291 ? 12.470 -20.123 5.765 1.00 93.50 291 ILE A O 1
ATOM 2208 N N . ASP A 1 292 ? 11.884 -18.822 7.508 1.00 92.44 292 ASP A N 1
ATOM 2209 C CA . ASP A 1 292 ? 10.529 -18.528 7.017 1.00 92.44 292 ASP A CA 1
ATOM 2210 C C . ASP A 1 292 ? 10.588 -17.828 5.653 1.00 92.44 292 ASP A C 1
ATOM 2212 O O . ASP A 1 292 ? 9.970 -18.286 4.694 1.00 92.44 292 ASP A O 1
ATOM 2216 N N . VAL A 1 293 ? 11.415 -16.787 5.520 1.00 93.75 293 VAL A N 1
ATOM 2217 C CA . VAL A 1 293 ? 11.591 -16.066 4.253 1.00 93.75 293 VAL A CA 1
ATOM 2218 C C . VAL A 1 293 ? 12.091 -16.976 3.129 1.00 93.75 293 VAL A C 1
ATOM 2220 O O . VAL A 1 293 ? 11.582 -16.870 2.015 1.00 93.75 293 VAL A O 1
ATOM 2223 N N . ILE A 1 294 ? 13.036 -17.887 3.389 1.00 93.62 294 ILE A N 1
ATOM 2224 C CA . ILE A 1 294 ? 13.487 -18.864 2.378 1.00 93.62 294 ILE A CA 1
ATOM 2225 C C . ILE A 1 294 ? 12.307 -19.726 1.911 1.00 93.62 294 ILE A C 1
ATOM 2227 O O . ILE A 1 294 ? 12.120 -19.930 0.713 1.00 93.62 294 ILE A O 1
ATOM 2231 N N . SER A 1 295 ? 11.474 -20.182 2.847 1.00 93.75 295 SER A N 1
ATOM 2232 C CA . SER A 1 295 ? 10.291 -20.994 2.538 1.00 93.75 295 SER A CA 1
ATOM 2233 C C . SER A 1 295 ? 9.255 -20.229 1.707 1.00 93.75 295 SER A C 1
ATOM 2235 O O . SER A 1 295 ? 8.589 -20.824 0.862 1.00 93.75 295 SER A O 1
ATOM 2237 N N . ARG A 1 296 ? 9.118 -18.917 1.929 1.00 93.31 296 ARG A N 1
ATOM 2238 C CA . ARG A 1 296 ? 8.251 -18.031 1.134 1.00 93.31 296 ARG A CA 1
ATOM 2239 C C . ARG A 1 296 ? 8.835 -17.745 -0.244 1.00 93.31 296 ARG A C 1
ATOM 2241 O O . ARG A 1 296 ? 8.113 -17.797 -1.229 1.00 93.31 296 ARG A O 1
ATOM 2248 N N . ALA A 1 297 ? 10.144 -17.520 -0.341 1.00 90.38 297 ALA A N 1
ATOM 2249 C CA . ALA A 1 297 ? 10.822 -17.320 -1.619 1.00 90.38 297 ALA A CA 1
ATOM 2250 C C . ALA A 1 297 ? 10.646 -18.530 -2.553 1.00 90.38 297 ALA A C 1
ATOM 2252 O O . ALA A 1 297 ? 10.429 -18.341 -3.741 1.00 90.38 297 ALA A O 1
ATOM 2253 N N . ILE A 1 298 ? 10.648 -19.756 -2.013 1.00 91.38 298 ILE A N 1
ATOM 2254 C CA . ILE A 1 298 ? 10.359 -20.980 -2.781 1.00 91.38 298 ILE A CA 1
ATOM 2255 C C . ILE A 1 298 ? 8.917 -21.015 -3.311 1.00 91.38 298 ILE A C 1
ATOM 2257 O O . ILE A 1 298 ? 8.684 -21.611 -4.349 1.00 91.38 298 ILE A O 1
ATOM 2261 N N . ARG A 1 299 ? 7.944 -20.410 -2.620 1.00 88.25 299 ARG A N 1
ATOM 2262 C CA . ARG A 1 299 ? 6.551 -20.333 -3.104 1.00 88.25 299 ARG A CA 1
ATOM 2263 C C . ARG A 1 299 ? 6.344 -19.247 -4.155 1.00 88.25 299 ARG A C 1
ATOM 2265 O O . ARG A 1 299 ? 5.389 -19.321 -4.918 1.00 88.25 299 ARG A O 1
ATOM 2272 N N . VAL A 1 300 ? 7.204 -18.230 -4.141 1.00 85.44 300 VAL A N 1
ATOM 2273 C CA . VAL A 1 300 ? 7.204 -17.144 -5.123 1.00 85.44 300 VAL A CA 1
ATOM 2274 C C . VAL A 1 300 ? 7.896 -17.567 -6.422 1.00 85.44 300 VAL A C 1
ATOM 2276 O O . VAL A 1 300 ? 7.481 -17.102 -7.473 1.00 85.44 300 VAL A O 1
ATOM 2279 N N . LEU A 1 301 ? 8.953 -18.384 -6.361 1.00 78.25 301 LEU A N 1
ATOM 2280 C CA . LEU A 1 301 ? 9.708 -18.873 -7.528 1.00 78.25 301 LEU A CA 1
ATOM 2281 C C . LEU A 1 301 ? 9.019 -20.052 -8.226 1.00 78.25 301 LEU A C 1
ATOM 2283 O O . LEU A 1 301 ? 9.124 -20.101 -9.472 1.00 78.25 301 LEU A O 1
#